Protein AF-0000000074615497 (afdb_homodimer)

Sequence (322 aa):
MSPNQIVNHISNEWLPKAITFSDADLPAFGPDHNLALYIDVECRRKSLLVTLIDNGSAVNVLPLNTAYLLGLKDDDFTPCNEGVRAFDGTRRNIKGTVSLRIKTGPIERKTEFQVIDVAPSYNMLLGRPWIHAVQAVTSTLHQKVRIPLNGETITIEATNFMSPNQIVNHISNEWLPKAITFSDADLPAFGPDHNLALYIDVECRRKSLLVTLIDNGSAVNVLPLNTAYLLGLKDDDFTPCNEGVRAFDGTRRNIKGTVSLRIKTGPIERKTEFQVIDVAPSYNMLLGRPWIHAVQAVTSTLHQKVRIPLNGETITIEATNF

InterPro domains:
  IPR021109 Aspartic peptidase domain superfamily [G3DSA:2.40.70.10] (28-157)
  IPR021109 Aspartic peptidase domain superfamily [SSF50630] (50-136)

Structure (mmCIF, N/CA/C/O backbone):
data_AF-0000000074615497-model_v1
#
loop_
_entity.id
_entity.type
_entity.pdbx_description
1 polymer 'Uncharacterized protein'
#
loop_
_atom_site.group_PDB
_atom_site.id
_atom_site.type_symbol
_atom_site.label_atom_id
_atom_site.label_alt_id
_atom_site.label_comp_id
_atom_site.label_asym_id
_atom_site.label_entity_id
_atom_site.label_seq_id
_atom_site.pdbx_PDB_ins_code
_atom_site.Cartn_x
_atom_site.Cartn_y
_atom_site.Cartn_z
_atom_site.occupancy
_atom_site.B_iso_or_equiv
_atom_site.auth_seq_id
_atom_site.auth_comp_id
_atom_site.auth_asym_id
_atom_site.auth_atom_id
_atom_site.pdbx_PDB_model_num
ATOM 1 N N . MET A 1 1 ? 63.594 -3.684 2.312 1 24.27 1 MET A N 1
ATOM 2 C CA . MET A 1 1 ? 62.406 -4.461 2.648 1 24.27 1 MET A CA 1
ATOM 3 C C . MET A 1 1 ? 61.125 -3.682 2.312 1 24.27 1 MET A C 1
ATOM 5 O O . MET A 1 1 ? 60.906 -2.584 2.83 1 24.27 1 MET A O 1
ATOM 9 N N . SER A 1 2 ? 60.5 -3.783 1.045 1 30.64 2 SER A N 1
ATOM 10 C CA . SER A 1 2 ? 59.531 -2.912 0.372 1 30.64 2 SER A CA 1
ATOM 11 C C . SER A 1 2 ? 58.156 -3 1.02 1 30.64 2 SER A C 1
ATOM 13 O O . SER A 1 2 ? 57.75 -4.074 1.447 1 30.64 2 SER A O 1
ATOM 15 N N . PRO A 1 3 ? 57.594 -1.857 1.605 1 33.91 3 PRO A N 1
ATOM 16 C CA . PRO A 1 3 ? 56.344 -1.866 2.369 1 33.91 3 PRO A CA 1
ATOM 17 C C . PRO A 1 3 ? 55.188 -2.518 1.607 1 33.91 3 PRO A C 1
ATOM 19 O O . PRO A 1 3 ? 54.969 -2.227 0.427 1 33.91 3 PRO A O 1
ATOM 22 N N . ASN A 1 4 ? 54.844 -3.828 1.722 1 31.95 4 ASN A N 1
ATOM 23 C CA . ASN A 1 4 ? 53.75 -4.66 1.189 1 31.95 4 ASN A CA 1
ATOM 24 C C . ASN A 1 4 ? 52.406 -4.004 1.379 1 31.95 4 ASN A C 1
ATOM 26 O O . ASN A 1 4 ? 51.969 -3.777 2.51 1 31.95 4 ASN A O 1
ATOM 30 N N . GLN A 1 5 ? 52 -3.057 0.507 1 29.95 5 GLN A N 1
ATOM 31 C CA . GLN A 1 5 ? 50.656 -2.459 0.464 1 29.95 5 GLN A CA 1
ATOM 32 C C . GLN A 1 5 ? 49.562 -3.529 0.467 1 29.95 5 GLN A C 1
ATOM 34 O O . GLN A 1 5 ? 49.469 -4.316 -0.477 1 29.95 5 GLN A O 1
ATOM 39 N N . ILE A 1 6 ? 49.156 -4.133 1.562 1 28.88 6 ILE A N 1
ATOM 40 C CA . ILE A 1 6 ? 47.938 -4.949 1.781 1 28.88 6 ILE A CA 1
ATOM 41 C C . ILE A 1 6 ? 46.719 -4.219 1.256 1 28.88 6 ILE A C 1
ATOM 43 O O . ILE A 1 6 ? 46.312 -3.201 1.82 1 28.88 6 ILE A O 1
ATOM 47 N N . VAL A 1 7 ? 46.625 -3.969 -0.02 1 30.61 7 VAL A N 1
ATOM 48 C CA . VAL A 1 7 ? 45.312 -3.584 -0.57 1 30.61 7 VAL A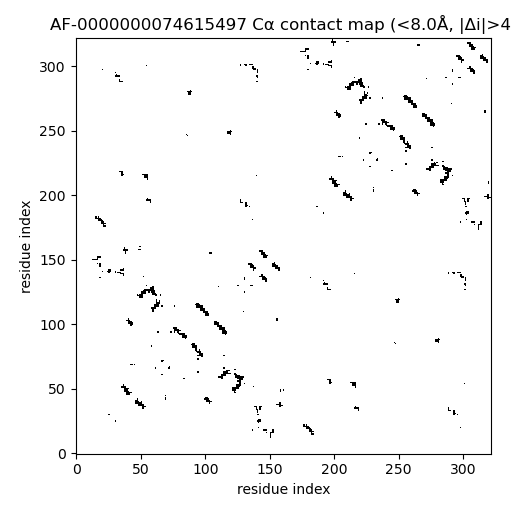 CA 1
ATOM 49 C C . VAL A 1 7 ? 44.25 -4.531 -0.059 1 30.61 7 VAL A C 1
ATOM 51 O O . VAL A 1 7 ? 44.219 -5.715 -0.406 1 30.61 7 VAL A O 1
ATOM 54 N N . ASN A 1 8 ? 43.844 -4.418 1.138 1 31.83 8 ASN A N 1
ATOM 55 C CA . ASN A 1 8 ? 42.656 -5.102 1.614 1 31.83 8 ASN A CA 1
ATOM 56 C C . ASN A 1 8 ? 41.531 -5.117 0.553 1 31.83 8 ASN A C 1
ATOM 58 O O . ASN A 1 8 ? 41.062 -4.062 0.151 1 31.83 8 ASN A O 1
ATOM 62 N N . HIS A 1 9 ? 41.625 -5.945 -0.431 1 33.28 9 HIS A N 1
ATOM 63 C CA . HIS A 1 9 ? 40.469 -6.293 -1.265 1 33.28 9 HIS A CA 1
ATOM 64 C C . HIS A 1 9 ? 39.188 -6.355 -0.44 1 33.28 9 HIS A C 1
ATOM 66 O O . HIS A 1 9 ? 38.969 -7.309 0.312 1 33.28 9 HIS A O 1
ATOM 72 N N . ILE A 1 10 ? 38.812 -5.34 0.183 1 35.41 10 ILE A N 1
ATOM 73 C CA . ILE A 1 10 ? 37.438 -5.367 0.634 1 35.41 10 ILE A CA 1
ATOM 74 C C . ILE A 1 10 ? 36.562 -6.082 -0.401 1 35.41 10 ILE A C 1
ATOM 76 O O . ILE A 1 10 ? 36.469 -5.645 -1.551 1 35.41 10 ILE A O 1
ATOM 80 N N . SER A 1 11 ? 36.594 -7.379 -0.418 1 35.94 11 SER A N 1
ATOM 81 C CA . SER A 1 11 ? 35.719 -8.195 -1.274 1 35.94 11 SER A CA 1
ATOM 82 C C . SER A 1 11 ? 34.344 -7.574 -1.438 1 35.94 11 SER A C 1
ATOM 84 O O . SER A 1 11 ? 33.656 -7.285 -0.45 1 35.94 11 SER A O 1
ATOM 86 N N . ASN A 1 12 ? 34.031 -6.703 -2.287 1 39.53 12 ASN A N 1
ATOM 87 C CA . ASN A 1 12 ? 32.812 -6.172 -2.828 1 39.53 12 ASN A CA 1
ATOM 88 C C . ASN A 1 12 ? 31.672 -7.207 -2.775 1 39.53 12 ASN A C 1
ATOM 90 O O . ASN A 1 12 ? 30.625 -7.012 -3.375 1 39.53 12 ASN A O 1
ATOM 94 N N . GLU A 1 13 ? 31.828 -8.484 -2.498 1 43.97 13 GLU A N 1
ATOM 95 C CA . GLU A 1 13 ? 30.953 -9.641 -2.613 1 43.97 13 GLU A CA 1
ATOM 96 C C . GLU A 1 13 ? 29.703 -9.469 -1.747 1 43.97 13 GLU A C 1
ATOM 98 O O . GLU A 1 13 ? 28.625 -9.922 -2.119 1 43.97 13 GLU A O 1
ATOM 103 N N . TRP A 1 14 ? 29.781 -9.031 -0.363 1 42.22 14 TRP A N 1
ATOM 104 C CA . TRP A 1 14 ? 28.703 -9.117 0.609 1 42.22 14 TRP A CA 1
ATOM 105 C C . TRP A 1 14 ? 27.969 -7.785 0.722 1 42.22 14 TRP A C 1
ATOM 107 O O . TRP A 1 14 ? 27.406 -7.469 1.773 1 42.22 14 TRP A O 1
ATOM 117 N N . LEU A 1 15 ? 28.281 -6.848 -0.018 1 47.09 15 LEU A N 1
ATOM 118 C CA . LEU A 1 15 ? 27.516 -5.656 0.345 1 47.09 15 LEU A CA 1
ATOM 119 C C . LEU A 1 15 ? 26.016 -5.945 0.316 1 47.09 15 LEU A C 1
ATOM 121 O O . LEU A 1 15 ? 25.5 -6.426 -0.691 1 47.09 15 LEU A O 1
ATOM 125 N N . PRO A 1 16 ? 25.531 -6.254 1.407 1 54.97 16 PRO A N 1
ATOM 126 C CA . PRO A 1 16 ? 24.078 -6.43 1.43 1 54.97 16 PRO A CA 1
ATOM 127 C C . PRO A 1 16 ? 23.344 -5.492 0.463 1 54.97 16 PRO A C 1
ATOM 129 O O . PRO A 1 16 ? 23.688 -4.309 0.369 1 54.97 16 PRO A O 1
ATOM 132 N N . LYS A 1 17 ? 22.984 -5.996 -0.745 1 69.56 17 LYS A N 1
ATOM 133 C CA . LYS A 1 17 ? 22.562 -5.172 -1.871 1 69.56 17 LYS A CA 1
ATOM 134 C C . LYS A 1 17 ? 21.406 -4.254 -1.471 1 69.56 17 LYS A C 1
ATOM 136 O O . LYS A 1 17 ? 20.422 -4.703 -0.862 1 69.56 17 LYS A O 1
ATOM 141 N N . ALA A 1 18 ? 21.656 -3.039 -1.366 1 89.31 18 ALA A N 1
ATOM 142 C CA . ALA A 1 18 ? 20.812 -1.871 -1.129 1 89.31 18 ALA A CA 1
ATOM 143 C C . ALA A 1 18 ? 19.875 -1.62 -2.309 1 89.31 18 ALA A C 1
ATOM 145 O O . ALA A 1 18 ? 20.281 -1.76 -3.467 1 89.31 18 ALA A O 1
ATOM 146 N N . ILE A 1 19 ? 18.656 -1.613 -2.043 1 95.88 19 ILE A N 1
ATOM 147 C CA . ILE A 1 19 ? 17.656 -1.219 -3.027 1 95.88 19 ILE A CA 1
ATOM 148 C C . ILE A 1 19 ? 17.547 0.304 -3.076 1 95.88 19 ILE A C 1
ATOM 150 O O . ILE A 1 19 ? 17.438 0.958 -2.037 1 95.88 19 ILE A O 1
ATOM 154 N N . THR A 1 20 ? 17.609 0.808 -4.285 1 96.06 20 THR A N 1
ATOM 155 C CA . THR A 1 20 ? 17.672 2.256 -4.441 1 96.06 20 THR A CA 1
ATOM 156 C C . THR A 1 20 ? 16.609 2.75 -5.414 1 96.06 20 THR A C 1
ATOM 158 O O . THR A 1 20 ? 16.328 2.102 -6.426 1 96.06 20 THR A O 1
ATOM 161 N N . PHE A 1 21 ? 16.016 3.928 -5.109 1 96.88 21 PHE A N 1
ATOM 162 C CA . PHE A 1 21 ? 15.164 4.691 -6.008 1 96.88 21 PHE A CA 1
ATOM 163 C C . PHE A 1 21 ? 15.656 6.125 -6.137 1 96.88 21 PHE A C 1
ATOM 165 O O . PHE A 1 21 ? 16.078 6.738 -5.152 1 96.88 21 PHE A O 1
ATOM 172 N N . SER A 1 22 ? 15.641 6.648 -7.273 1 94.56 22 SER A N 1
ATOM 173 C CA . SER A 1 22 ? 16.016 8.031 -7.543 1 94.56 22 SER A CA 1
ATOM 174 C C . SER A 1 22 ? 15.133 8.648 -8.625 1 94.56 22 SER A C 1
ATOM 176 O O . SER A 1 22 ? 14.258 7.98 -9.172 1 94.56 22 SER A O 1
ATOM 178 N N . ASP A 1 23 ? 15.398 9.906 -8.875 1 93.69 23 ASP A N 1
ATOM 179 C CA . ASP A 1 23 ? 14.625 10.594 -9.914 1 93.69 23 ASP A CA 1
ATOM 180 C C . ASP A 1 23 ? 14.805 9.906 -11.266 1 93.69 23 ASP A C 1
ATOM 182 O O . ASP A 1 23 ? 13.914 9.953 -12.117 1 93.69 23 ASP A O 1
ATOM 186 N N . ALA A 1 24 ? 15.945 9.273 -11.453 1 94.06 24 ALA A N 1
ATOM 187 C CA . ALA A 1 24 ? 16.203 8.562 -12.703 1 94.06 24 ALA A CA 1
ATOM 188 C C . ALA A 1 24 ? 15.227 7.406 -12.883 1 94.06 24 ALA A C 1
ATOM 190 O O . ALA A 1 24 ? 15.062 6.891 -13.992 1 94.06 24 ALA A O 1
ATOM 191 N N . ASP A 1 25 ? 14.555 7.031 -11.812 1 96.62 25 ASP A N 1
ATOM 192 C CA . ASP A 1 25 ? 13.648 5.887 -11.844 1 96.62 25 ASP A CA 1
ATOM 193 C C . ASP A 1 25 ? 12.219 6.332 -12.125 1 96.62 25 ASP A C 1
ATOM 195 O O . ASP A 1 25 ? 11.328 5.496 -12.32 1 96.62 25 ASP A O 1
ATOM 199 N N . LEU A 1 26 ? 11.992 7.586 -12.156 1 96.94 26 LEU A N 1
ATOM 200 C CA . LEU A 1 26 ? 10.641 8.078 -12.391 1 96.94 26 LEU A CA 1
ATOM 201 C C . LEU A 1 26 ? 10.148 7.684 -13.781 1 96.94 26 LEU A C 1
ATOM 203 O O . LEU A 1 26 ? 10.945 7.559 -14.711 1 96.94 26 LEU A O 1
ATOM 207 N N . PRO A 1 27 ? 8.844 7.477 -13.836 1 96.5 27 PRO A N 1
ATOM 208 C CA . PRO A 1 27 ? 8.32 7.27 -15.188 1 96.5 27 PRO A CA 1
ATOM 209 C C . PRO A 1 27 ? 8.523 8.484 -16.094 1 96.5 27 PRO A C 1
ATOM 211 O O . PRO A 1 27 ? 8.844 9.57 -15.609 1 96.5 27 PRO A O 1
ATOM 214 N N . ALA A 1 28 ? 8.32 8.266 -17.375 1 94.62 28 ALA A N 1
ATOM 215 C CA . ALA A 1 28 ? 8.531 9.32 -18.359 1 94.62 28 ALA A CA 1
ATOM 216 C C . ALA A 1 28 ? 7.625 10.516 -18.094 1 94.62 28 ALA A C 1
ATOM 218 O O . ALA A 1 28 ? 8.008 11.664 -18.344 1 94.62 28 ALA A O 1
ATOM 219 N N . PHE A 1 29 ? 6.445 10.234 -17.562 1 94.94 29 PHE A N 1
ATOM 220 C CA . PHE A 1 29 ? 5.465 11.297 -17.344 1 94.94 29 PHE A CA 1
ATOM 221 C C . PHE A 1 29 ? 5.711 12.008 -16.016 1 94.94 29 PHE A C 1
ATOM 223 O O . PHE A 1 29 ? 4.965 12.906 -15.648 1 94.94 29 PHE A O 1
ATOM 230 N N . GLY A 1 30 ? 6.75 11.617 -15.289 1 95 30 GLY A N 1
ATOM 231 C CA . GLY A 1 30 ? 7.156 12.328 -14.086 1 95 30 GLY A CA 1
ATOM 232 C C . GLY A 1 30 ? 6.422 11.875 -12.844 1 95 30 GLY A C 1
ATOM 233 O O . GLY A 1 30 ? 5.75 10.836 -12.852 1 95 30 GLY A O 1
ATOM 234 N N . PRO A 1 31 ? 6.613 12.625 -11.734 1 96.12 31 PRO A N 1
ATOM 235 C CA . PRO A 1 31 ? 6.105 12.195 -10.43 1 96.12 31 PRO A CA 1
ATOM 236 C C . PRO A 1 31 ? 4.645 12.578 -10.211 1 96.12 31 PRO A C 1
ATOM 238 O O . PRO A 1 31 ? 4.016 12.117 -9.25 1 96.12 31 PRO A O 1
ATOM 241 N N . ASP A 1 32 ? 4.078 13.414 -11.141 1 97.19 32 ASP A N 1
ATOM 242 C CA . ASP A 1 32 ? 2.74 13.945 -10.906 1 97.19 32 ASP A CA 1
ATOM 243 C C . ASP A 1 32 ? 1.672 12.992 -11.438 1 97.19 32 ASP A C 1
ATOM 245 O O . ASP A 1 32 ? 1.091 13.234 -12.5 1 97.19 32 ASP A O 1
ATOM 249 N N . HIS A 1 33 ? 1.416 11.938 -10.719 1 97.62 33 HIS A N 1
ATOM 250 C CA . HIS A 1 33 ? 0.39 10.953 -11.039 1 97.62 33 HIS A CA 1
ATOM 251 C C . HIS A 1 33 ? -0.139 10.273 -9.781 1 97.62 33 HIS A C 1
ATOM 253 O O . HIS A 1 33 ? 0.406 10.469 -8.688 1 97.62 33 HIS A O 1
ATOM 259 N N . ASN A 1 34 ? -1.206 9.57 -9.922 1 97.56 34 ASN A N 1
ATOM 260 C CA . ASN A 1 34 ? -1.814 8.812 -8.836 1 97.56 34 ASN A CA 1
ATOM 261 C C . ASN A 1 34 ? -2.035 7.352 -9.227 1 97.56 34 ASN A C 1
ATOM 263 O O . ASN A 1 34 ? -3.059 6.762 -8.883 1 97.56 34 ASN A O 1
ATOM 267 N N . LEU A 1 35 ? -1.086 6.797 -9.977 1 97.06 35 LEU A N 1
ATOM 268 C CA . LEU A 1 35 ? -1.224 5.441 -10.492 1 97.06 35 LEU A CA 1
ATOM 269 C C . LEU A 1 35 ? -0.93 4.41 -9.406 1 97.06 35 LEU A C 1
ATOM 271 O O . LEU A 1 35 ? 0.018 4.57 -8.633 1 97.06 35 LEU A O 1
ATOM 275 N N . ALA A 1 36 ? -1.822 3.418 -9.406 1 97.06 36 ALA A N 1
ATOM 276 C CA . ALA A 1 36 ? -1.498 2.236 -8.609 1 97.06 36 ALA A CA 1
ATOM 277 C C . ALA A 1 36 ? -0.356 1.445 -9.242 1 97.06 36 ALA A C 1
ATOM 279 O O . ALA A 1 36 ? 0.078 1.753 -10.352 1 97.06 36 ALA A O 1
ATOM 280 N N . LEU A 1 37 ? 0.154 0.556 -8.438 1 97.88 37 LEU A N 1
ATOM 281 C CA . LEU A 1 37 ? 1.244 -0.28 -8.93 1 97.88 37 LEU A CA 1
ATOM 282 C C . LEU A 1 37 ? 0.732 -1.658 -9.336 1 97.88 37 LEU A C 1
ATOM 284 O O . LEU A 1 37 ? 0.391 -2.475 -8.477 1 97.88 37 LEU A O 1
ATOM 288 N N . TYR A 1 38 ? 0.659 -1.852 -10.648 1 97.75 38 TYR A N 1
ATOM 289 C CA . TYR A 1 38 ? 0.27 -3.141 -11.211 1 97.75 38 TYR A CA 1
ATOM 290 C C . TYR A 1 38 ? 1.455 -3.822 -11.883 1 97.75 38 TYR A C 1
ATOM 292 O O . TYR A 1 38 ? 2.246 -3.172 -12.562 1 97.75 38 TYR A O 1
ATOM 300 N N . ILE A 1 39 ? 1.507 -5.094 -11.633 1 97.31 39 ILE A N 1
ATOM 301 C CA . ILE A 1 39 ? 2.531 -5.855 -12.344 1 97.31 39 ILE A CA 1
ATOM 302 C C . ILE A 1 39 ? 1.899 -7.074 -13.016 1 97.31 39 ILE A C 1
ATOM 304 O O . ILE A 1 39 ? 0.748 -7.414 -12.734 1 97.31 39 ILE A O 1
ATOM 308 N N . ASP A 1 40 ? 2.709 -7.664 -13.875 1 95.94 40 ASP A N 1
ATOM 309 C CA . ASP A 1 40 ? 2.297 -8.914 -14.5 1 95.94 40 ASP A CA 1
ATOM 310 C C . ASP A 1 40 ? 2.803 -10.117 -13.719 1 95.94 40 ASP A C 1
ATOM 312 O O . ASP A 1 40 ? 3.955 -10.141 -13.273 1 95.94 40 ASP A O 1
ATOM 316 N N . VAL A 1 41 ? 1.927 -11.039 -13.609 1 97.38 41 VAL A N 1
ATOM 317 C CA . VAL A 1 41 ? 2.258 -12.266 -12.898 1 97.38 41 VAL A CA 1
ATOM 318 C C . VAL A 1 41 ? 1.842 -13.477 -13.727 1 97.38 41 VAL A C 1
ATOM 320 O O . VAL A 1 41 ? 0.798 -13.461 -14.383 1 97.38 41 VAL A O 1
ATOM 323 N N . GLU A 1 42 ? 2.672 -14.422 -13.719 1 97.5 42 GLU A N 1
ATOM 324 C CA . GLU A 1 42 ? 2.314 -15.695 -14.336 1 97.5 42 GLU A CA 1
ATOM 325 C C . GLU A 1 42 ? 1.903 -16.719 -13.289 1 97.5 42 GLU A C 1
ATOM 327 O O . GLU A 1 42 ? 2.568 -16.859 -12.258 1 97.5 42 GLU A O 1
ATOM 332 N N . CYS A 1 43 ? 0.829 -17.375 -13.578 1 97.62 43 CYS A N 1
ATOM 333 C CA . CYS A 1 43 ? 0.296 -18.406 -12.695 1 97.62 43 CYS A CA 1
ATOM 334 C C . CYS A 1 43 ? -0.429 -19.484 -13.484 1 97.62 43 CYS A C 1
ATOM 336 O O . CYS A 1 43 ? -1.312 -19.188 -14.289 1 97.62 43 CYS A O 1
ATOM 338 N N . ARG A 1 44 ? -0.047 -20.75 -13.289 1 96.12 44 ARG A N 1
ATOM 339 C CA . ARG A 1 44 ? -0.677 -21.891 -13.953 1 96.12 44 ARG A CA 1
ATOM 340 C C . ARG A 1 44 ? -0.747 -21.672 -15.461 1 96.12 44 ARG A C 1
ATOM 342 O O . ARG A 1 44 ? -1.809 -21.828 -16.062 1 96.12 44 ARG A O 1
ATOM 349 N N . ARG A 1 45 ? 0.304 -21.172 -16.047 1 92.62 45 ARG A N 1
ATOM 350 C CA . ARG A 1 45 ? 0.523 -21 -17.469 1 92.62 45 ARG A CA 1
ATOM 351 C C . ARG A 1 45 ? -0.343 -19.875 -18.031 1 92.62 45 ARG A C 1
ATOM 353 O O . ARG A 1 45 ? -0.628 -19.859 -19.234 1 92.62 45 ARG A O 1
ATOM 360 N N . LYS A 1 46 ? -0.812 -19.062 -17.203 1 95.31 46 LYS A N 1
ATOM 361 C CA . LYS A 1 46 ? -1.561 -17.875 -17.625 1 95.31 46 LYS A CA 1
ATOM 362 C C . LYS A 1 46 ? -0.871 -16.609 -17.141 1 95.31 46 LYS A C 1
ATOM 364 O O . LYS A 1 46 ? -0.312 -16.562 -16.047 1 95.31 46 LYS A O 1
ATOM 369 N N . SER A 1 47 ? -0.981 -15.641 -18 1 92.69 47 SER A N 1
ATOM 370 C CA . SER A 1 47 ? -0.489 -14.312 -17.625 1 92.69 47 SER A CA 1
ATOM 371 C C . SER A 1 47 ? -1.599 -13.461 -17.016 1 92.69 47 SER A C 1
ATOM 373 O O . SER A 1 47 ? -2.58 -13.141 -17.688 1 92.69 47 SER A O 1
ATOM 375 N N . LEU A 1 48 ? -1.502 -13.297 -15.727 1 91.31 48 LEU A N 1
ATOM 376 C CA . LEU A 1 48 ? -2.449 -12.406 -15.07 1 91.31 48 LEU A CA 1
ATOM 377 C C . LEU A 1 48 ? -1.963 -10.961 -15.125 1 91.31 48 LEU A C 1
ATOM 379 O O . LEU A 1 48 ? -1.03 -10.586 -14.406 1 91.31 48 LEU A O 1
ATOM 383 N N . LEU A 1 49 ? -2.717 -10.32 -15.992 1 85.44 49 LEU A N 1
ATOM 384 C CA . LEU A 1 49 ? -2.451 -8.883 -16.062 1 85.44 49 LEU A CA 1
ATOM 385 C C . LEU A 1 49 ? -3.158 -8.148 -14.938 1 85.44 49 LEU A C 1
ATOM 387 O O . LEU A 1 49 ? -4.039 -8.703 -14.273 1 85.44 49 LEU A O 1
ATOM 391 N N . VAL A 1 50 ? -2.607 -7.125 -14.484 1 90.94 50 VAL A N 1
ATOM 392 C CA . VAL A 1 50 ? -3.25 -6.207 -13.547 1 90.94 50 VAL A CA 1
ATOM 393 C C . VAL A 1 50 ? -3.213 -6.793 -12.141 1 90.94 50 VAL A C 1
ATOM 395 O O . VAL A 1 50 ? -4.246 -6.891 -11.477 1 90.94 50 VAL A O 1
ATOM 398 N N . THR A 1 51 ? -2.148 -7.309 -11.75 1 97.31 51 THR A N 1
ATOM 399 C CA . THR A 1 51 ? -1.921 -7.676 -10.359 1 97.31 51 THR A CA 1
ATOM 400 C C . THR A 1 51 ? -1.552 -6.449 -9.531 1 97.31 51 THR A C 1
ATOM 402 O O . THR A 1 51 ? -0.536 -5.801 -9.789 1 97.31 51 THR A O 1
ATOM 405 N N . LEU A 1 52 ? -2.387 -6.215 -8.609 1 97.75 52 LEU A N 1
ATOM 406 C CA . LEU A 1 52 ? -2.199 -5.039 -7.766 1 97.75 52 LEU A CA 1
ATOM 407 C C . LEU A 1 52 ? -1.205 -5.328 -6.645 1 97.75 52 LEU A C 1
ATOM 409 O O . LEU A 1 52 ? -1.305 -6.355 -5.973 1 97.75 52 LEU A O 1
ATOM 413 N N . ILE A 1 53 ? -0.189 -4.453 -6.457 1 98.44 53 ILE A N 1
ATOM 414 C CA . ILE A 1 53 ? 0.7 -4.473 -5.301 1 98.44 53 ILE A CA 1
ATOM 415 C C . ILE A 1 53 ? 0.168 -3.525 -4.227 1 98.44 53 ILE A C 1
ATOM 417 O O . ILE A 1 53 ? -0.043 -2.338 -4.484 1 98.44 53 ILE A O 1
ATOM 421 N N . ASP A 1 54 ? -0.07 -4.059 -3.072 1 98.25 54 ASP A N 1
ATOM 422 C CA . ASP A 1 54 ? -0.702 -3.268 -2.02 1 98.25 54 ASP A CA 1
ATOM 423 C C . ASP A 1 54 ? -0.041 -3.525 -0.667 1 98.25 54 ASP A C 1
ATOM 425 O O . ASP A 1 54 ? -0.348 -4.516 0.001 1 98.25 54 ASP A O 1
ATOM 429 N N . ASN A 1 55 ? 0.813 -2.59 -0.229 1 97.94 55 ASN A N 1
ATOM 430 C CA . ASN A 1 55 ? 1.511 -2.781 1.037 1 97.94 55 ASN A CA 1
ATOM 431 C C . ASN A 1 55 ? 0.572 -2.605 2.227 1 97.94 55 ASN A C 1
ATOM 433 O O . ASN A 1 55 ? 0.925 -2.945 3.357 1 97.94 55 ASN A O 1
ATOM 437 N N . GLY A 1 56 ? -0.576 -2.104 2.014 1 97.38 56 GLY A N 1
ATOM 438 C CA . GLY A 1 56 ? -1.566 -1.973 3.07 1 97.38 56 GLY A CA 1
ATOM 439 C C . GLY A 1 56 ? -2.285 -3.271 3.379 1 97.38 56 GLY A C 1
ATOM 440 O O . GLY A 1 56 ? -2.938 -3.395 4.418 1 97.38 56 GLY A O 1
ATOM 441 N N . SER A 1 57 ? -2.176 -4.188 2.51 1 97.75 57 SER A N 1
ATOM 442 C CA . SER A 1 57 ? -2.93 -5.426 2.664 1 97.75 57 SER A CA 1
ATOM 443 C C . SER A 1 57 ? -2.143 -6.457 3.465 1 97.75 57 SER A C 1
ATOM 445 O O . SER A 1 57 ? -1 -6.773 3.127 1 97.75 57 SER A O 1
ATOM 447 N N . ALA A 1 58 ? -2.791 -7.004 4.453 1 97.44 58 ALA A N 1
ATOM 448 C CA . ALA A 1 58 ? -2.178 -8.016 5.312 1 97.44 58 ALA A CA 1
ATOM 449 C C . ALA A 1 58 ? -2.25 -9.398 4.672 1 97.44 58 ALA A C 1
ATOM 451 O O . ALA A 1 58 ? -1.705 -10.367 5.207 1 97.44 58 ALA A O 1
ATOM 452 N N . VAL A 1 59 ? -2.875 -9.477 3.514 1 97.75 59 VAL A N 1
ATOM 453 C CA . VAL A 1 59 ? -3.051 -10.766 2.852 1 97.75 59 VAL A CA 1
ATOM 454 C C . VAL A 1 59 ? -2.828 -10.609 1.349 1 97.75 59 VAL A C 1
ATOM 456 O O . VAL A 1 59 ? -2.844 -9.492 0.825 1 97.75 59 VAL A O 1
ATOM 459 N N . ASN A 1 60 ? -2.51 -11.703 0.692 1 98.38 60 ASN A N 1
ATOM 460 C CA . ASN A 1 60 ? -2.676 -11.805 -0.754 1 98.38 60 ASN A CA 1
ATOM 461 C C . ASN A 1 60 ? -4.102 -12.211 -1.129 1 98.38 60 ASN A C 1
ATOM 463 O O . ASN A 1 60 ? -4.668 -13.117 -0.53 1 98.38 60 ASN A O 1
ATOM 467 N N . VAL A 1 61 ? -4.676 -11.578 -2.127 1 98.19 61 VAL A N 1
ATOM 468 C CA . VAL A 1 61 ? -6.078 -11.828 -2.453 1 98.19 61 VAL A CA 1
ATOM 469 C C . VAL A 1 61 ? -6.188 -12.375 -3.873 1 98.19 61 VAL A C 1
ATOM 471 O O . VAL A 1 61 ? -5.523 -11.891 -4.789 1 98.19 61 VAL A O 1
ATOM 474 N N . LEU A 1 62 ? -6.953 -13.375 -3.99 1 98.25 62 LEU A N 1
ATOM 475 C CA . LEU A 1 62 ? -7.367 -13.914 -5.281 1 98.25 62 LEU A CA 1
ATOM 476 C C . LEU A 1 62 ? -8.883 -13.836 -5.441 1 98.25 62 LEU A C 1
ATOM 478 O O . LEU A 1 62 ? -9.617 -14.609 -4.812 1 98.25 62 LEU A O 1
ATOM 482 N N . PRO A 1 63 ? -9.375 -12.891 -6.266 1 98 63 PRO A N 1
ATOM 483 C CA . PRO A 1 63 ? -10.812 -12.883 -6.531 1 98 63 PRO A CA 1
ATOM 484 C C . PRO A 1 63 ? -11.32 -14.219 -7.055 1 98 63 PRO A C 1
ATOM 486 O O . PRO A 1 63 ? -10.648 -14.875 -7.859 1 98 63 PRO A O 1
ATOM 489 N N . LEU A 1 64 ? -12.453 -14.594 -6.621 1 98 64 LEU A N 1
ATOM 490 C CA . LEU A 1 64 ? -13.016 -15.906 -6.918 1 98 64 LEU A CA 1
ATOM 491 C C . LEU A 1 64 ? -13.094 -16.141 -8.422 1 98 64 LEU A C 1
ATOM 493 O O . LEU A 1 64 ? -12.742 -17.219 -8.914 1 98 64 LEU A O 1
ATOM 497 N N . ASN A 1 65 ? -13.555 -15.125 -9.133 1 97.62 65 ASN A N 1
ATOM 498 C CA . ASN A 1 65 ? -13.656 -15.266 -10.578 1 97.62 65 ASN A CA 1
ATOM 499 C C . ASN A 1 65 ? -12.297 -15.547 -11.211 1 97.62 65 ASN A C 1
ATOM 501 O O . ASN A 1 65 ? -12.195 -16.328 -12.156 1 97.62 65 ASN A O 1
ATOM 505 N N . THR A 1 66 ? -11.258 -14.93 -10.742 1 97.75 66 THR A N 1
ATOM 506 C CA . THR A 1 66 ? -9.914 -15.203 -11.227 1 97.75 66 THR A CA 1
ATOM 507 C C . THR A 1 66 ? -9.492 -16.625 -10.891 1 97.75 66 THR A C 1
ATOM 509 O O . THR A 1 66 ? -8.867 -17.312 -11.711 1 97.75 66 THR A O 1
ATOM 512 N N . ALA A 1 67 ? -9.812 -17.078 -9.711 1 98.19 67 ALA A N 1
ATOM 513 C CA . ALA A 1 67 ? -9.516 -18.453 -9.32 1 98.19 67 ALA A CA 1
ATOM 514 C C . ALA A 1 67 ? -10.117 -19.453 -10.32 1 98.19 67 ALA A C 1
ATOM 516 O O . ALA A 1 67 ? -9.438 -20.391 -10.75 1 98.19 67 ALA A O 1
ATOM 517 N N . TYR A 1 68 ? -11.328 -19.203 -10.641 1 98 68 TYR A N 1
ATOM 518 C CA . TYR A 1 68 ? -12 -20.094 -11.578 1 98 68 TYR A CA 1
ATOM 519 C C . TYR A 1 68 ? -11.352 -20 -12.961 1 98 68 TYR A C 1
ATOM 521 O O . TYR A 1 68 ? -11.211 -21.016 -13.648 1 98 68 TYR A O 1
ATOM 529 N N . LEU A 1 69 ? -11 -18.828 -13.344 1 96.75 69 LEU A N 1
ATOM 530 C CA . LEU A 1 69 ? -10.328 -18.641 -14.625 1 96.75 69 LEU A CA 1
ATOM 531 C C . LEU A 1 69 ? -9.008 -19.406 -14.664 1 96.75 69 LEU A C 1
ATOM 533 O O . LEU A 1 69 ? -8.586 -19.875 -15.727 1 96.75 69 LEU A O 1
ATOM 537 N N . LEU A 1 70 ? -8.383 -19.609 -13.516 1 97.5 70 LEU A N 1
ATOM 538 C CA . LEU A 1 70 ? -7.121 -20.312 -13.414 1 97.5 70 LEU A CA 1
ATOM 539 C C . LEU A 1 70 ? -7.348 -21.828 -13.375 1 97.5 70 LEU A C 1
ATOM 541 O O . LEU A 1 70 ? -6.395 -22.609 -13.312 1 97.5 70 LEU A O 1
ATOM 545 N N . GLY A 1 71 ? -8.617 -22.203 -13.312 1 97.62 71 GLY A N 1
ATOM 546 C CA . GLY A 1 71 ? -8.945 -23.609 -13.344 1 97.62 71 GLY A CA 1
ATOM 547 C C . GLY A 1 71 ? -9.164 -24.203 -11.961 1 97.62 71 GLY A C 1
ATOM 548 O O . GLY A 1 71 ? -9.219 -25.422 -11.812 1 97.62 71 GLY A O 1
ATOM 549 N N . LEU A 1 72 ? -9.234 -23.375 -11 1 98.12 72 LEU A N 1
ATOM 550 C CA . LEU A 1 72 ? -9.477 -23.875 -9.648 1 98.12 72 LEU A CA 1
ATOM 551 C C . LEU A 1 72 ? -10.961 -24.125 -9.414 1 98.12 72 LEU A C 1
ATOM 553 O O . LEU A 1 72 ? -11.812 -23.5 -10.07 1 98.12 72 LEU A O 1
ATOM 557 N N . LYS A 1 73 ? -11.242 -25.047 -8.477 1 98.12 73 LYS A N 1
ATOM 558 C CA . LYS A 1 73 ? -12.594 -25.359 -8.031 1 98.12 73 LYS A CA 1
ATOM 559 C C . LYS A 1 73 ? -12.727 -25.172 -6.52 1 98.12 73 LYS A C 1
ATOM 561 O O . LYS A 1 73 ? -11.727 -25.047 -5.816 1 98.12 73 LYS A O 1
ATOM 566 N N . ASP A 1 74 ? -13.922 -25.141 -6.066 1 96.88 74 ASP A N 1
ATOM 567 C CA . ASP A 1 74 ? -14.195 -24.922 -4.648 1 96.88 74 ASP A CA 1
ATOM 568 C C . ASP A 1 74 ? -13.43 -25.922 -3.781 1 96.88 74 ASP A C 1
ATOM 570 O O . ASP A 1 74 ? -12.961 -25.578 -2.697 1 96.88 74 ASP A O 1
ATOM 574 N N . ASP A 1 75 ? -13.281 -27.125 -4.273 1 97.31 75 ASP A N 1
ATOM 575 C CA . ASP A 1 75 ? -12.633 -28.188 -3.51 1 97.31 75 ASP A CA 1
ATOM 576 C C . ASP A 1 75 ? -11.133 -27.922 -3.369 1 97.31 75 ASP A C 1
ATOM 578 O O . ASP A 1 75 ? -10.461 -28.562 -2.557 1 97.31 75 ASP A O 1
ATOM 582 N N . ASP A 1 76 ? -10.672 -27.047 -4.172 1 97.75 76 ASP A N 1
ATOM 583 C CA . ASP A 1 76 ? -9.25 -26.703 -4.113 1 97.75 76 ASP A CA 1
ATOM 584 C C . ASP A 1 76 ? -8.969 -25.719 -2.982 1 97.75 76 ASP A C 1
ATOM 586 O O . ASP A 1 76 ? -7.809 -25.5 -2.621 1 97.75 76 ASP A O 1
ATOM 590 N N . PHE A 1 77 ? -9.992 -25.109 -2.398 1 97.94 77 PHE A N 1
ATOM 591 C CA . PHE A 1 77 ? -9.82 -24.109 -1.35 1 97.94 77 PHE A CA 1
ATOM 592 C C . PHE A 1 77 ? -9.828 -24.766 0.027 1 97.94 77 PHE A C 1
ATOM 594 O O . PHE A 1 77 ? -10.688 -25.609 0.318 1 97.94 77 PHE A O 1
ATOM 601 N N . THR A 1 78 ? -8.852 -24.453 0.798 1 97.5 78 THR A N 1
ATOM 602 C CA . THR A 1 78 ? -8.859 -24.844 2.201 1 97.5 78 THR A CA 1
ATOM 603 C C . THR A 1 78 ? -9.805 -23.953 3.008 1 97.5 78 THR A C 1
ATOM 605 O O . THR A 1 78 ? -9.648 -22.734 3.018 1 97.5 78 THR A O 1
ATOM 608 N N . PRO A 1 79 ? -10.727 -24.562 3.633 1 93.38 79 PRO A N 1
ATOM 609 C CA . PRO A 1 79 ? -11.648 -23.734 4.422 1 93.38 79 PRO A CA 1
ATOM 610 C C . PRO A 1 79 ? -10.93 -22.891 5.473 1 93.38 79 PRO A C 1
ATOM 612 O O . PRO A 1 79 ? -9.953 -23.344 6.07 1 93.38 79 PRO A O 1
ATOM 615 N N . CYS A 1 80 ? -11.406 -21.625 5.512 1 87.81 80 CYS A N 1
ATOM 616 C CA . CYS A 1 80 ? -10.867 -20.703 6.496 1 87.81 80 CYS A CA 1
ATOM 617 C C . CYS A 1 80 ? -11.977 -19.828 7.086 1 87.81 80 CYS A C 1
ATOM 619 O O . CYS A 1 80 ? -12.719 -19.172 6.352 1 87.81 80 CYS A O 1
ATOM 621 N N . ASN A 1 81 ? -12.086 -19.844 8.383 1 84.31 81 ASN A N 1
ATOM 622 C CA . ASN A 1 81 ? -13.156 -19.109 9.047 1 84.31 81 ASN A CA 1
ATOM 623 C C . ASN A 1 81 ? -12.75 -17.672 9.352 1 84.31 81 ASN A C 1
ATOM 625 O O . ASN A 1 81 ? -13.586 -16.859 9.734 1 84.31 81 ASN A O 1
ATOM 629 N N . GLU A 1 82 ? -11.492 -17.453 9.117 1 85.94 82 GLU A N 1
ATOM 630 C CA . GLU A 1 82 ? -11.031 -16.094 9.398 1 85.94 82 GLU A CA 1
ATOM 631 C C . GLU A 1 82 ? -11.32 -15.164 8.227 1 85.94 82 GLU A C 1
ATOM 633 O O . GLU A 1 82 ? -11.07 -15.523 7.07 1 85.94 82 GLU A O 1
ATOM 638 N N . GLY A 1 83 ? -11.961 -14.133 8.461 1 90 83 GLY A N 1
ATOM 639 C CA . GLY A 1 83 ? -12.203 -13.133 7.434 1 90 83 GLY A CA 1
ATOM 640 C C . GLY A 1 83 ? -11.055 -12.156 7.273 1 90 83 GLY A C 1
ATOM 641 O O . GLY A 1 83 ? -10.039 -12.266 7.953 1 90 83 GLY A O 1
ATOM 642 N N . VAL A 1 84 ? -11.211 -11.383 6.281 1 91.81 84 VAL A N 1
ATOM 643 C CA . VAL A 1 84 ? -10.273 -10.281 6.078 1 91.81 84 VAL A CA 1
ATOM 644 C C . VAL A 1 84 ? -10.938 -8.961 6.461 1 91.81 84 VAL A C 1
ATOM 646 O O . VAL A 1 84 ? -12.125 -8.766 6.219 1 91.81 84 VAL A O 1
ATOM 649 N N . ARG A 1 85 ? -10.148 -8.148 7.133 1 93.19 85 ARG A N 1
ATOM 650 C CA . ARG A 1 85 ? -10.648 -6.824 7.488 1 93.19 85 ARG A CA 1
ATOM 651 C C . ARG A 1 85 ? -10.258 -5.793 6.438 1 93.19 85 ARG A C 1
ATOM 653 O O . ARG A 1 85 ? -9.086 -5.703 6.051 1 93.19 85 ARG A O 1
ATOM 660 N N . ALA A 1 86 ? -11.273 -5.066 5.992 1 92.44 86 ALA A N 1
ATOM 661 C CA . ALA A 1 86 ? -11.023 -4.039 4.98 1 92.44 86 ALA A CA 1
ATOM 662 C C . ALA A 1 86 ? -10.625 -2.717 5.629 1 92.44 86 ALA A C 1
ATOM 664 O O . ALA A 1 86 ? -10.586 -2.609 6.859 1 92.44 86 ALA A O 1
ATOM 665 N N . PHE A 1 87 ? -10.281 -1.757 4.785 1 91.06 87 PHE A N 1
ATOM 666 C CA . PHE A 1 87 ? -9.812 -0.455 5.238 1 91.06 87 PHE A CA 1
ATOM 667 C C . PHE A 1 87 ? -10.867 0.238 6.09 1 91.06 87 PHE A C 1
ATOM 669 O O . PHE A 1 87 ? -10.539 1.091 6.922 1 91.06 87 PHE A O 1
ATOM 676 N N . ASP A 1 88 ? -12.086 -0.124 5.875 1 92 88 ASP A N 1
ATOM 677 C CA . ASP A 1 88 ? -13.18 0.545 6.57 1 92 88 ASP A CA 1
ATOM 678 C C . ASP A 1 88 ? -13.594 -0.234 7.816 1 92 88 ASP A C 1
ATOM 680 O O . ASP A 1 88 ? -14.594 0.095 8.461 1 92 88 ASP A O 1
ATOM 684 N N . GLY A 1 89 ? -12.891 -1.263 8.102 1 91.94 89 GLY A N 1
ATOM 685 C CA . GLY A 1 89 ? -13.125 -2.037 9.305 1 91.94 89 GLY A CA 1
ATOM 686 C C . GLY A 1 89 ? -14.109 -3.172 9.109 1 91.94 89 GLY A C 1
ATOM 687 O O . GLY A 1 89 ? -14.297 -4 10 1 91.94 89 GLY A O 1
ATOM 688 N N . THR A 1 90 ? -14.672 -3.195 7.965 1 90.44 90 THR A N 1
ATOM 689 C CA . THR A 1 90 ? -15.641 -4.254 7.703 1 90.44 90 THR A CA 1
ATOM 690 C C . THR A 1 90 ? -14.93 -5.59 7.484 1 90.44 90 THR A C 1
ATOM 692 O O . THR A 1 90 ? -13.836 -5.633 6.918 1 90.44 90 THR A O 1
ATOM 695 N N . ARG A 1 91 ? -15.594 -6.578 7.938 1 91.12 91 ARG A N 1
ATOM 696 C CA . ARG A 1 91 ? -15.07 -7.926 7.738 1 91.12 91 ARG A CA 1
ATOM 697 C C . ARG A 1 91 ? -15.664 -8.57 6.492 1 91.12 91 ARG A C 1
ATOM 699 O O . ARG A 1 91 ? -16.859 -8.438 6.23 1 91.12 91 ARG A O 1
ATOM 706 N N . ARG A 1 92 ? -14.836 -9.164 5.777 1 91.06 92 ARG A N 1
ATOM 707 C CA . ARG A 1 92 ? -15.266 -9.922 4.605 1 91.06 92 ARG A CA 1
ATOM 708 C C . ARG A 1 92 ? -14.938 -11.398 4.766 1 91.06 92 ARG A C 1
ATOM 710 O O . ARG A 1 92 ? -13.828 -11.758 5.164 1 91.06 92 ARG A O 1
ATOM 717 N N . ASN A 1 93 ? -15.953 -12.164 4.477 1 91.56 93 ASN A N 1
ATOM 718 C CA . ASN A 1 93 ? -15.727 -13.602 4.504 1 91.56 93 ASN A CA 1
ATOM 719 C C . ASN A 1 93 ? -14.906 -14.055 3.299 1 91.56 93 ASN A C 1
ATOM 721 O O . ASN A 1 93 ? -15.039 -13.508 2.205 1 91.56 93 ASN A O 1
ATOM 725 N N . ILE A 1 94 ? -14.148 -15.07 3.535 1 95.19 94 ILE A N 1
ATOM 726 C CA . ILE A 1 94 ? -13.375 -15.625 2.43 1 95.19 94 ILE A CA 1
ATOM 727 C C . ILE A 1 94 ? -13.914 -17 2.059 1 95.19 94 ILE A C 1
ATOM 729 O O . ILE A 1 94 ? -14.484 -17.703 2.902 1 95.19 94 ILE A O 1
ATOM 733 N N . LYS A 1 95 ? -13.836 -17.406 0.882 1 96.12 95 LYS A N 1
ATOM 734 C CA . LYS A 1 95 ? -14.219 -18.734 0.403 1 96.12 95 LYS A CA 1
ATOM 735 C C . LYS A 1 95 ? -13.258 -19.797 0.896 1 96.12 95 LYS A C 1
ATOM 737 O O . LYS A 1 95 ? -13.641 -20.953 1.084 1 96.12 95 LYS A O 1
ATOM 742 N N . GLY A 1 96 ? -12.07 -19.391 1.094 1 97.69 96 GLY A N 1
ATOM 743 C CA . GLY A 1 96 ? -10.984 -20.25 1.542 1 97.69 96 GLY A CA 1
ATOM 744 C C . GLY A 1 96 ? -9.609 -19.734 1.151 1 97.69 96 GLY A C 1
ATOM 745 O O . GLY A 1 96 ? -9.469 -18.578 0.753 1 97.69 96 GLY A O 1
ATOM 746 N N . THR A 1 97 ? -8.648 -20.547 1.459 1 98.25 97 THR A N 1
ATOM 747 C CA . THR A 1 97 ? -7.289 -20.188 1.069 1 98.25 97 THR A CA 1
ATOM 748 C C . THR A 1 97 ? -6.762 -21.172 0.023 1 98.25 97 THR A C 1
ATOM 750 O O . THR A 1 97 ? -7.254 -22.297 -0.092 1 98.25 97 THR A O 1
ATOM 753 N N . VAL A 1 98 ? -5.816 -20.734 -0.722 1 98.5 98 VAL A N 1
ATOM 754 C CA . VAL A 1 98 ? -5.152 -21.578 -1.704 1 98.5 98 VAL A CA 1
ATOM 755 C C . VAL A 1 98 ? -3.699 -21.141 -1.87 1 98.5 98 VAL A C 1
ATOM 757 O O . VAL A 1 98 ? -3.393 -19.953 -1.792 1 98.5 98 VAL A O 1
ATOM 760 N N . SER A 1 99 ? -2.85 -22.094 -2.023 1 98.44 99 SER A N 1
ATOM 761 C CA . SER A 1 99 ? -1.444 -21.828 -2.307 1 98.44 99 SER A CA 1
ATOM 762 C C . SER A 1 99 ? -1.129 -22.031 -3.785 1 98.44 99 SER A C 1
ATOM 764 O O . SER A 1 99 ? -1.419 -23.094 -4.348 1 98.44 99 SER A O 1
ATOM 766 N N . LEU A 1 100 ? -0.58 -21.047 -4.414 1 98.5 100 LEU A N 1
ATOM 767 C CA . LEU A 1 100 ? -0.244 -21.094 -5.832 1 98.5 100 LEU A CA 1
ATOM 768 C C . LEU A 1 100 ? 1.218 -20.719 -6.059 1 98.5 100 LEU A C 1
ATOM 770 O O . LEU A 1 100 ? 1.765 -19.875 -5.34 1 98.5 100 LEU A O 1
ATOM 774 N N . ARG A 1 101 ? 1.811 -21.359 -7 1 98.19 101 ARG A N 1
ATOM 775 C CA . ARG A 1 101 ? 3.107 -20.906 -7.484 1 98.19 101 ARG A CA 1
ATOM 776 C C . ARG A 1 101 ? 2.943 -19.766 -8.492 1 98.19 101 ARG A C 1
ATOM 778 O O . ARG A 1 101 ? 2.273 -19.938 -9.516 1 98.19 101 ARG A O 1
ATOM 785 N N . ILE A 1 102 ? 3.531 -18.641 -8.164 1 98.31 102 ILE A N 1
ATOM 786 C CA . ILE A 1 102 ? 3.443 -17.516 -9.094 1 98.31 102 ILE A CA 1
ATOM 787 C C . ILE A 1 102 ? 4.848 -17.078 -9.516 1 98.31 102 ILE A C 1
ATOM 789 O O . ILE A 1 102 ? 5.805 -17.25 -8.758 1 98.31 102 ILE A O 1
ATOM 793 N N . LYS A 1 103 ? 4.855 -16.562 -10.695 1 97.62 103 LYS A N 1
ATOM 794 C CA . LYS A 1 103 ? 6.113 -16.078 -11.258 1 97.62 103 LYS A CA 1
ATOM 795 C C . LYS A 1 103 ? 6.039 -14.594 -11.578 1 97.62 103 LYS A C 1
ATOM 797 O O . LYS A 1 103 ? 5.117 -14.148 -12.266 1 97.62 103 LYS A O 1
ATOM 802 N N . THR A 1 104 ? 6.902 -13.867 -11.016 1 95.31 104 THR A N 1
ATOM 803 C CA . THR A 1 104 ? 7.098 -12.445 -11.289 1 95.31 104 THR A CA 1
ATOM 804 C C . THR A 1 104 ? 8.516 -12.18 -11.781 1 95.31 104 THR A C 1
ATOM 806 O O . THR A 1 104 ? 9.461 -12.164 -10.992 1 95.31 104 THR A O 1
ATOM 809 N N . GLY A 1 105 ? 8.625 -11.859 -13.047 1 90.12 105 GLY A N 1
ATOM 810 C CA . GLY A 1 105 ? 9.977 -11.852 -13.594 1 90.12 105 GLY A CA 1
ATOM 811 C C . GLY A 1 105 ? 10.711 -13.156 -13.375 1 90.12 105 GLY A C 1
ATOM 812 O O . GLY A 1 105 ? 10.203 -14.227 -13.703 1 90.12 105 GLY A O 1
ATOM 813 N N . PRO A 1 106 ? 11.938 -13.023 -12.727 1 91.94 106 PRO A N 1
ATOM 814 C CA . PRO A 1 106 ? 12.727 -14.242 -12.531 1 91.94 106 PRO A CA 1
ATOM 815 C C . PRO A 1 106 ? 12.359 -14.984 -11.25 1 91.94 106 PRO A C 1
ATOM 817 O O . PRO A 1 106 ? 12.891 -16.078 -10.992 1 91.94 106 PRO A O 1
ATOM 820 N N . ILE A 1 107 ? 11.453 -14.477 -10.523 1 94.38 107 ILE A N 1
ATOM 821 C CA . ILE A 1 107 ? 11.156 -15.039 -9.211 1 94.38 107 ILE A CA 1
ATOM 822 C C . ILE A 1 107 ? 9.914 -15.914 -9.289 1 94.38 107 ILE A C 1
ATOM 824 O O . ILE A 1 107 ? 8.875 -15.492 -9.805 1 94.38 107 ILE A O 1
ATOM 828 N N . GLU A 1 108 ? 10.109 -17.078 -8.859 1 96.25 108 GLU A N 1
ATOM 829 C CA . GLU A 1 108 ? 8.977 -17.969 -8.664 1 96.25 108 GLU A CA 1
ATOM 830 C C . GLU A 1 108 ? 8.812 -18.328 -7.188 1 96.25 108 GLU A C 1
ATOM 832 O O . GLU A 1 108 ? 9.766 -18.734 -6.531 1 96.25 108 GLU A O 1
ATOM 837 N N . ARG A 1 109 ? 7.566 -18.172 -6.711 1 97 109 ARG A N 1
ATOM 838 C CA . ARG A 1 109 ? 7.344 -18.391 -5.285 1 97 109 ARG A CA 1
ATOM 839 C C . ARG A 1 109 ? 5.961 -18.984 -5.035 1 97 109 ARG A C 1
ATOM 841 O O . ARG A 1 109 ? 4.988 -18.609 -5.684 1 97 109 ARG A O 1
ATOM 848 N N . LYS A 1 110 ? 6 -19.969 -4.137 1 98.56 110 LYS A N 1
ATOM 849 C CA . LYS A 1 110 ? 4.711 -20.391 -3.604 1 98.56 110 LYS A CA 1
ATOM 850 C C . LYS A 1 110 ? 4.102 -19.328 -2.713 1 98.56 110 LYS A C 1
ATOM 852 O O . LYS A 1 110 ? 4.762 -18.812 -1.804 1 98.56 110 LYS A O 1
ATOM 857 N N . THR A 1 111 ? 2.861 -18.984 -3.035 1 98.62 111 THR A N 1
ATOM 858 C CA . THR A 1 111 ? 2.199 -17.875 -2.346 1 98.62 111 THR A CA 1
ATOM 859 C C . THR A 1 111 ? 0.79 -18.281 -1.917 1 98.62 111 THR A C 1
ATOM 861 O O . THR A 1 111 ? 0.04 -18.859 -2.701 1 98.62 111 THR A O 1
ATOM 864 N N . GLU A 1 112 ? 0.504 -17.984 -0.667 1 98.44 112 GLU A N 1
ATOM 865 C CA . GLU A 1 112 ? -0.845 -18.234 -0.173 1 98.44 112 GLU A CA 1
ATOM 866 C C . GLU A 1 112 ? -1.771 -17.062 -0.463 1 98.44 112 GLU A C 1
ATOM 868 O O . GLU A 1 112 ? -1.401 -15.906 -0.249 1 98.44 112 GLU A O 1
ATOM 873 N N . PHE A 1 113 ? -2.996 -17.422 -0.918 1 98.44 113 PHE A N 1
ATOM 874 C CA . PHE A 1 113 ? -4.004 -16.422 -1.237 1 98.44 113 PHE A CA 1
ATOM 875 C C . PHE A 1 113 ? -5.281 -16.672 -0.448 1 98.44 113 PHE A C 1
ATOM 877 O O . PHE A 1 113 ? -5.68 -17.812 -0.239 1 98.44 113 PHE A O 1
ATOM 884 N N . GLN A 1 114 ? -5.852 -15.594 0.028 1 98.12 114 GLN A N 1
ATOM 885 C CA . GLN A 1 114 ? -7.254 -15.625 0.431 1 98.12 114 GLN A CA 1
ATOM 886 C C . GLN A 1 114 ? -8.18 -15.484 -0.775 1 98.12 114 GLN A C 1
ATOM 888 O O . GLN A 1 114 ? -8.102 -14.484 -1.502 1 98.12 114 GLN A O 1
ATOM 893 N N . VAL A 1 115 ? -9.039 -16.422 -0.983 1 98.12 115 VAL A N 1
ATOM 894 C CA . VAL A 1 115 ? -9.992 -16.391 -2.088 1 98.12 115 VAL A CA 1
ATOM 895 C C . VAL A 1 115 ? -11.273 -15.688 -1.642 1 98.12 115 VAL A C 1
ATOM 897 O O . VAL A 1 115 ? -11.945 -16.141 -0.716 1 98.12 115 VAL A O 1
ATOM 900 N N . ILE A 1 116 ? -11.57 -14.617 -2.336 1 97.12 116 ILE A N 1
ATOM 901 C CA . ILE A 1 116 ? -12.703 -13.797 -1.915 1 97.12 116 ILE A CA 1
ATOM 902 C C . ILE A 1 116 ? -13.664 -13.602 -3.086 1 97.12 116 ILE A C 1
ATOM 904 O O . ILE A 1 116 ? -13.227 -13.359 -4.219 1 97.12 116 ILE A O 1
ATOM 908 N N . ASP A 1 117 ? -14.969 -13.688 -2.736 1 95.88 117 ASP A N 1
ATOM 909 C CA . ASP A 1 117 ? -16 -13.508 -3.756 1 95.88 117 ASP A CA 1
ATOM 910 C C . ASP A 1 117 ? -16.359 -12.031 -3.928 1 95.88 117 ASP A C 1
ATOM 912 O O . ASP A 1 117 ? -17.391 -11.57 -3.428 1 95.88 117 ASP A O 1
ATOM 916 N N . VAL A 1 118 ? -15.461 -11.344 -4.641 1 95.12 118 VAL A N 1
ATOM 917 C CA . VAL A 1 118 ? -15.625 -9.93 -4.953 1 95.12 118 VAL A CA 1
ATOM 918 C C . VAL A 1 118 ? -15.305 -9.688 -6.426 1 95.12 118 VAL A C 1
ATOM 920 O O . VAL A 1 118 ? -14.773 -10.562 -7.105 1 95.12 118 VAL A O 1
ATOM 923 N N . ALA A 1 119 ? -15.695 -8.5 -6.93 1 93.81 119 ALA A N 1
ATOM 924 C CA . ALA A 1 119 ? -15.438 -8.125 -8.32 1 93.81 119 ALA A CA 1
ATOM 925 C C . ALA A 1 119 ? -14.625 -6.84 -8.398 1 93.81 119 ALA A C 1
ATOM 927 O O . ALA A 1 119 ? -15.133 -5.801 -8.828 1 93.81 119 ALA A O 1
ATOM 928 N N . PRO A 1 120 ? -13.367 -6.988 -8.008 1 94.88 120 PRO A N 1
ATOM 929 C CA . PRO A 1 120 ? -12.523 -5.793 -8.086 1 94.88 120 PRO A CA 1
ATOM 930 C C . PRO A 1 120 ? -12.016 -5.52 -9.492 1 94.88 120 PRO A C 1
ATOM 932 O O . PRO A 1 120 ? -12.352 -6.25 -10.43 1 94.88 120 PRO A O 1
ATOM 935 N N . SER A 1 121 ? -11.258 -4.43 -9.617 1 92.69 121 SER A N 1
ATOM 936 C CA . SER A 1 121 ? -10.688 -4.066 -10.914 1 92.69 121 SER A CA 1
ATOM 937 C C . SER A 1 121 ? -9.352 -4.77 -11.141 1 92.69 121 SER A C 1
ATOM 939 O O . SER A 1 121 ? -8.734 -4.609 -12.195 1 92.69 121 SER A O 1
ATOM 941 N N . TYR A 1 122 ? -8.867 -5.539 -10.25 1 95.88 122 TYR A N 1
ATOM 942 C CA . TYR A 1 122 ? -7.617 -6.281 -10.383 1 95.88 122 TYR A CA 1
ATOM 943 C C . TYR A 1 122 ? -7.875 -7.781 -10.445 1 95.88 122 TYR A C 1
ATOM 945 O O . TYR A 1 122 ? -8.922 -8.258 -9.992 1 95.88 122 TYR A O 1
ATOM 953 N N . ASN A 1 123 ? -6.879 -8.492 -10.953 1 96.69 123 ASN A N 1
ATOM 954 C CA . ASN A 1 123 ? -7.008 -9.938 -11.062 1 96.69 123 ASN A CA 1
ATOM 955 C C . ASN A 1 123 ? -6.383 -10.648 -9.867 1 96.69 123 ASN A C 1
ATOM 957 O O . ASN A 1 123 ? -6.773 -11.766 -9.531 1 96.69 123 ASN A O 1
ATOM 961 N N . MET A 1 124 ? -5.469 -10.023 -9.297 1 97.75 124 MET A N 1
ATOM 962 C CA . MET A 1 124 ? -4.758 -10.547 -8.133 1 97.75 124 MET A CA 1
ATOM 963 C C . MET A 1 124 ? -4.195 -9.406 -7.281 1 97.75 124 MET A C 1
ATOM 965 O O . MET A 1 124 ? -3.834 -8.352 -7.809 1 97.75 124 MET A O 1
ATOM 969 N N . LEU A 1 125 ? -4.211 -9.602 -6.031 1 98.06 125 LEU A N 1
ATOM 970 C CA . LEU A 1 125 ? -3.607 -8.625 -5.129 1 98.06 125 LEU A CA 1
ATOM 971 C C . LEU A 1 125 ? -2.48 -9.258 -4.32 1 98.06 125 LEU A C 1
ATOM 973 O O . LEU A 1 125 ? -2.684 -10.273 -3.656 1 98.06 125 LEU A O 1
ATOM 977 N N . LEU A 1 126 ? -1.317 -8.727 -4.465 1 98.56 126 LEU A N 1
ATOM 978 C CA . LEU A 1 126 ? -0.176 -9.117 -3.646 1 98.56 126 LEU A CA 1
ATOM 979 C C . LEU A 1 126 ? 0.062 -8.117 -2.521 1 98.56 126 LEU A C 1
ATOM 981 O O . LEU A 1 126 ? 0.428 -6.965 -2.777 1 98.56 126 LEU A O 1
ATOM 985 N N . GLY A 1 127 ? -0.177 -8.586 -1.311 1 98.62 127 GLY A N 1
ATOM 986 C CA . GLY A 1 127 ? 0.021 -7.766 -0.125 1 98.62 127 GLY A CA 1
ATOM 987 C C . GLY A 1 127 ? 1.358 -8.008 0.549 1 98.62 127 GLY A C 1
ATOM 988 O O . GLY A 1 127 ? 2.309 -8.461 -0.089 1 98.62 127 GLY A O 1
ATOM 989 N N . ARG A 1 128 ? 1.377 -7.699 1.839 1 98.75 128 ARG A N 1
ATOM 990 C CA . ARG A 1 128 ? 2.607 -7.715 2.623 1 98.75 128 ARG A CA 1
ATOM 991 C C . ARG A 1 128 ? 3.199 -9.117 2.686 1 98.75 128 ARG A C 1
ATOM 993 O O . ARG A 1 128 ? 4.422 -9.289 2.66 1 98.75 128 ARG A O 1
ATOM 1000 N N . PRO A 1 129 ? 2.455 -10.164 2.742 1 98.62 129 PRO A N 1
ATOM 1001 C CA . PRO A 1 129 ? 3.084 -11.484 2.814 1 98.62 129 PRO A CA 1
ATOM 1002 C C . PRO A 1 129 ? 3.99 -11.773 1.619 1 98.62 129 PRO A C 1
ATOM 1004 O O . PRO A 1 129 ? 5.09 -12.312 1.787 1 98.62 129 PRO A O 1
ATOM 1007 N N . TRP A 1 130 ? 3.523 -11.398 0.483 1 98.62 130 TRP A N 1
ATOM 1008 C CA . TRP A 1 130 ? 4.379 -11.602 -0.682 1 98.62 130 TRP A CA 1
ATOM 1009 C C . TRP A 1 130 ? 5.52 -10.594 -0.702 1 98.62 130 TRP A C 1
ATOM 1011 O O . TRP A 1 130 ? 6.672 -10.953 -0.941 1 98.62 130 TRP A O 1
ATOM 1021 N N . ILE A 1 131 ? 5.195 -9.375 -0.469 1 98.62 131 ILE A N 1
ATOM 1022 C CA . ILE A 1 131 ? 6.172 -8.289 -0.498 1 98.62 131 ILE A CA 1
ATOM 1023 C C . ILE A 1 131 ? 7.332 -8.617 0.437 1 98.62 131 ILE A C 1
ATOM 1025 O O . ILE A 1 131 ? 8.5 -8.469 0.063 1 98.62 131 ILE A O 1
ATOM 1029 N N . HIS A 1 132 ? 7.027 -9.102 1.602 1 98.5 132 HIS A N 1
ATOM 1030 C CA . HIS A 1 132 ? 8.07 -9.406 2.578 1 98.5 132 HIS A CA 1
ATOM 1031 C C . HIS A 1 132 ? 8.789 -10.703 2.223 1 98.5 132 HIS A C 1
ATOM 1033 O O . HIS A 1 132 ? 10.008 -10.805 2.406 1 98.5 132 HIS A O 1
ATOM 1039 N N . ALA A 1 133 ? 8.07 -11.609 1.699 1 97.69 133 ALA A N 1
ATOM 1040 C CA . ALA A 1 133 ? 8.664 -12.906 1.366 1 97.69 133 ALA A CA 1
ATOM 1041 C C . ALA A 1 133 ? 9.766 -12.742 0.321 1 97.69 133 ALA A C 1
ATOM 1043 O O . ALA A 1 133 ? 10.773 -13.453 0.365 1 97.69 133 ALA A O 1
ATOM 1044 N N . VAL A 1 134 ? 9.547 -11.844 -0.601 1 96.94 134 VAL A N 1
ATOM 1045 C CA . VAL A 1 134 ? 10.555 -11.664 -1.646 1 96.94 134 VAL A CA 1
ATOM 1046 C C . VAL A 1 134 ? 11.453 -10.484 -1.307 1 96.94 134 VAL A C 1
ATOM 1048 O O . VAL A 1 134 ? 12.281 -10.07 -2.123 1 96.94 134 VAL A O 1
ATOM 1051 N N . GLN A 1 135 ? 11.156 -9.891 -0.148 1 97 135 GLN A N 1
ATOM 1052 C CA . GLN A 1 135 ? 11.914 -8.773 0.389 1 97 135 GLN A CA 1
ATOM 1053 C C . GLN A 1 135 ? 11.891 -7.582 -0.566 1 97 135 GLN A C 1
ATOM 1055 O O . GLN A 1 135 ? 12.914 -6.93 -0.779 1 97 135 GLN A O 1
ATOM 1060 N N . ALA A 1 136 ? 10.797 -7.305 -1.102 1 98 136 ALA A N 1
ATOM 1061 C CA . ALA A 1 136 ? 10.625 -6.246 -2.096 1 98 136 ALA A CA 1
ATOM 1062 C C . ALA A 1 136 ? 10.516 -4.879 -1.431 1 98 136 ALA A C 1
ATOM 1064 O O . ALA A 1 136 ? 10.008 -4.762 -0.312 1 98 136 ALA A O 1
ATOM 1065 N N . VAL A 1 137 ? 11.016 -3.893 -2.096 1 98.5 137 VAL A N 1
ATOM 1066 C CA . VAL A 1 137 ? 10.641 -2.498 -1.89 1 98.5 137 VAL A CA 1
ATOM 1067 C C . VAL A 1 137 ? 9.875 -1.983 -3.105 1 98.5 137 VAL A C 1
ATOM 1069 O O . VAL A 1 137 ? 10.344 -2.109 -4.242 1 98.5 137 VAL A O 1
ATOM 1072 N N . THR A 1 138 ? 8.672 -1.498 -2.82 1 98.69 138 THR A N 1
ATOM 1073 C CA . THR A 1 138 ? 7.785 -1.061 -3.896 1 98.69 138 THR A CA 1
ATOM 1074 C C . THR A 1 138 ? 7.66 0.46 -3.906 1 98.69 138 THR A C 1
ATOM 1076 O O . THR A 1 138 ? 7.727 1.102 -2.855 1 98.69 138 THR A O 1
ATOM 1079 N N . SER A 1 139 ? 7.535 1.021 -5.086 1 98.75 139 SER A N 1
ATOM 1080 C CA . SER A 1 139 ? 7.297 2.457 -5.195 1 98.75 139 SER A CA 1
ATOM 1081 C C . SER A 1 139 ? 6.242 2.762 -6.254 1 98.75 139 SER A C 1
ATOM 1083 O O . SER A 1 139 ? 6.512 2.66 -7.453 1 98.7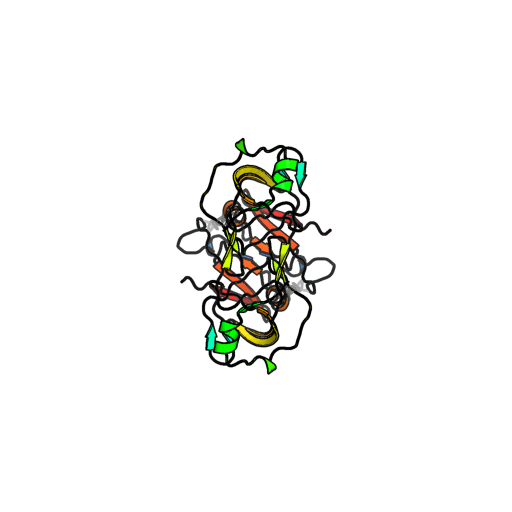5 139 SER A O 1
ATOM 1085 N N . THR A 1 140 ? 5.105 3.193 -5.754 1 98.5 140 THR A N 1
ATOM 1086 C CA . THR A 1 140 ? 4.074 3.633 -6.688 1 98.5 140 THR A CA 1
ATOM 1087 C C . THR A 1 140 ? 4.516 4.895 -7.43 1 98.5 140 THR A C 1
ATOM 1089 O O . THR A 1 140 ? 4.203 5.066 -8.609 1 98.5 140 THR A O 1
ATOM 1092 N N . LEU A 1 141 ? 5.266 5.691 -6.785 1 98.38 141 LEU A N 1
ATOM 1093 C CA . LEU A 1 141 ? 5.801 6.898 -7.402 1 98.38 141 LEU A CA 1
ATOM 1094 C C . LEU A 1 141 ? 6.645 6.559 -8.625 1 98.38 141 LEU A C 1
ATOM 1096 O O . LEU A 1 141 ? 6.469 7.152 -9.695 1 98.38 141 LEU A O 1
ATOM 1100 N N . HIS A 1 142 ? 7.445 5.586 -8.492 1 98.38 142 HIS A N 1
ATOM 1101 C CA . HIS A 1 142 ? 8.398 5.223 -9.531 1 98.38 142 HIS A CA 1
ATOM 1102 C C . HIS A 1 142 ? 7.832 4.145 -10.445 1 98.38 142 HIS A C 1
ATOM 1104 O O . HIS A 1 142 ? 8.438 3.812 -11.469 1 98.38 142 HIS A O 1
ATOM 1110 N N . GLN A 1 143 ? 6.723 3.557 -10.023 1 98.25 143 GLN A N 1
ATOM 1111 C CA .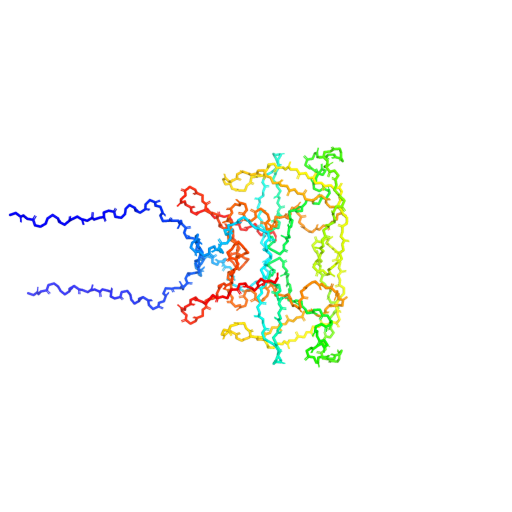 GLN A 1 143 ? 6.074 2.5 -10.789 1 98.25 143 GLN A CA 1
ATOM 1112 C C . GLN A 1 143 ? 7.012 1.309 -10.984 1 98.25 143 GLN A C 1
ATOM 1114 O O . GLN A 1 143 ? 7.168 0.814 -12.102 1 98.25 143 GLN A O 1
ATOM 1119 N N . LYS A 1 144 ? 7.57 0.841 -9.828 1 98.12 144 LYS A N 1
ATOM 1120 C CA . LYS A 1 144 ? 8.547 -0.247 -9.859 1 98.12 144 LYS A CA 1
ATOM 1121 C C . LYS A 1 144 ? 8.484 -1.072 -8.578 1 98.12 144 LYS A C 1
ATOM 1123 O O . LYS A 1 144 ? 8.195 -0.54 -7.5 1 98.12 144 LYS A O 1
ATOM 1128 N N . VAL A 1 145 ? 8.734 -2.338 -8.711 1 98.12 145 VAL A N 1
ATOM 1129 C CA . VAL A 1 145 ? 9.055 -3.244 -7.613 1 98.12 145 VAL A CA 1
ATOM 1130 C C . VAL A 1 145 ? 10.516 -3.688 -7.715 1 98.12 145 VAL A C 1
ATOM 1132 O O . VAL A 1 145 ? 10.961 -4.137 -8.773 1 98.12 145 VAL A O 1
ATOM 1135 N N . ARG A 1 146 ? 11.242 -3.533 -6.648 1 97.81 146 ARG A N 1
ATOM 1136 C CA . ARG A 1 146 ? 12.625 -4.008 -6.645 1 97.81 146 ARG A CA 1
ATOM 1137 C C . ARG A 1 146 ? 12.828 -5.094 -5.594 1 97.81 146 ARG A C 1
ATOM 1139 O O . ARG A 1 146 ? 12.336 -4.977 -4.469 1 97.81 146 ARG A O 1
ATOM 1146 N N . ILE A 1 147 ? 13.539 -6.105 -6 1 96.81 147 ILE A N 1
ATOM 1147 C CA . ILE A 1 147 ? 13.742 -7.297 -5.184 1 96.81 147 ILE A CA 1
ATOM 1148 C C . ILE A 1 147 ? 15.219 -7.676 -5.176 1 96.81 147 ILE A C 1
ATOM 1150 O O . ILE A 1 147 ? 15.867 -7.699 -6.227 1 96.81 147 ILE A O 1
ATOM 1154 N N . PRO A 1 148 ? 15.758 -7.906 -3.963 1 94.75 148 PRO A N 1
ATOM 1155 C CA . PRO A 1 148 ? 17.109 -8.469 -3.939 1 94.75 148 PRO A CA 1
ATOM 1156 C C . PRO A 1 148 ? 17.156 -9.938 -4.367 1 94.75 148 PRO A C 1
ATOM 1158 O O . PRO A 1 148 ? 16.328 -10.734 -3.906 1 94.75 148 PRO A O 1
ATOM 1161 N N . LEU A 1 149 ? 17.953 -10.219 -5.273 1 91.06 149 LEU A N 1
ATOM 1162 C CA . LEU A 1 149 ? 18.109 -11.586 -5.75 1 91.06 149 LEU A CA 1
ATOM 1163 C C . LEU A 1 149 ? 19.562 -11.891 -6.066 1 91.06 149 LEU A C 1
ATOM 1165 O O . LEU A 1 149 ? 20.156 -11.258 -6.941 1 91.06 149 LEU A O 1
ATOM 1169 N N . ASN A 1 150 ? 20.172 -12.891 -5.398 1 87.25 150 ASN A N 1
ATOM 1170 C CA . ASN A 1 150 ? 21.531 -13.367 -5.645 1 87.25 150 ASN A CA 1
ATOM 1171 C C . ASN A 1 150 ? 22.531 -12.219 -5.664 1 87.25 150 ASN A C 1
ATOM 1173 O O . ASN A 1 150 ? 23.359 -12.117 -6.578 1 87.25 150 ASN A O 1
ATOM 1177 N N . GLY A 1 151 ? 22.359 -11.383 -4.715 1 84.19 151 GLY A N 1
ATOM 1178 C CA . GLY A 1 151 ? 23.312 -10.297 -4.566 1 84.19 151 GLY A CA 1
ATOM 1179 C C . GLY A 1 151 ? 23.047 -9.141 -5.52 1 84.19 151 GLY A C 1
ATOM 1180 O O . GLY A 1 151 ? 23.797 -8.156 -5.527 1 84.19 151 GLY A O 1
ATOM 1181 N N . GLU A 1 152 ? 22.062 -9.312 -6.348 1 89.88 152 GLU A N 1
ATOM 1182 C CA . GLU A 1 152 ? 21.672 -8.25 -7.266 1 89.88 152 GLU A CA 1
ATOM 1183 C C . GLU A 1 152 ? 20.25 -7.766 -6.973 1 89.88 152 GLU A C 1
ATOM 1185 O O . GLU A 1 152 ? 19.562 -8.344 -6.141 1 89.88 152 GLU A O 1
ATOM 1190 N N . THR A 1 153 ? 19.969 -6.535 -7.484 1 93.94 153 THR A N 1
ATOM 1191 C CA . THR A 1 153 ? 18.594 -6.035 -7.414 1 93.94 153 THR A CA 1
ATOM 1192 C C . THR A 1 153 ? 17.875 -6.246 -8.742 1 93.94 153 THR A C 1
ATOM 1194 O O . THR A 1 153 ? 18.375 -5.848 -9.797 1 93.94 153 THR A O 1
ATOM 1197 N N . ILE A 1 154 ? 16.766 -6.922 -8.664 1 95.31 154 ILE A N 1
ATOM 1198 C CA . ILE A 1 154 ? 15.898 -7.055 -9.828 1 95.31 154 ILE A CA 1
ATOM 1199 C C . ILE A 1 154 ? 14.797 -5.996 -9.773 1 95.31 154 ILE A C 1
ATOM 1201 O O . ILE A 1 154 ? 14.273 -5.691 -8.695 1 95.31 154 ILE A O 1
ATOM 1205 N N . THR A 1 155 ? 14.516 -5.5 -11.008 1 97.12 155 THR A N 1
ATOM 1206 C CA . THR A 1 155 ? 13.438 -4.52 -11.109 1 97.12 155 THR A CA 1
ATOM 1207 C C . THR A 1 155 ? 12.273 -5.082 -11.914 1 97.12 155 THR A C 1
ATOM 1209 O O . THR A 1 155 ? 12.461 -5.59 -13.023 1 97.12 155 THR A O 1
ATOM 1212 N N . ILE A 1 156 ? 11.117 -5.062 -11.312 1 96.88 156 ILE A N 1
ATOM 1213 C CA . ILE A 1 156 ? 9.867 -5.336 -12.023 1 96.88 156 ILE A CA 1
ATOM 1214 C C . ILE A 1 156 ? 9.141 -4.023 -12.312 1 96.88 156 ILE A C 1
ATOM 1216 O O . ILE A 1 156 ? 8.805 -3.279 -11.391 1 96.88 156 ILE A O 1
ATOM 1220 N N . GLU A 1 157 ? 8.867 -3.783 -13.602 1 96.25 157 GLU A N 1
ATOM 1221 C CA . GLU A 1 157 ? 8.188 -2.562 -14.016 1 96.25 157 GLU A CA 1
ATOM 1222 C C . GLU A 1 157 ? 6.668 -2.711 -13.898 1 96.25 157 GLU A C 1
ATOM 1224 O O . GLU A 1 157 ? 6.125 -3.785 -14.156 1 96.25 157 GLU A O 1
ATOM 1229 N N . ALA A 1 158 ? 6.102 -1.596 -13.523 1 96.88 158 ALA A N 1
ATOM 1230 C CA . ALA A 1 158 ? 4.641 -1.586 -13.555 1 96.88 158 ALA A CA 1
ATOM 1231 C C . ALA A 1 158 ? 4.117 -1.801 -14.969 1 96.88 158 ALA A C 1
ATOM 1233 O O . ALA A 1 158 ? 4.777 -1.434 -15.945 1 96.88 158 ALA A O 1
ATOM 1234 N N . THR A 1 159 ? 2.963 -2.441 -14.961 1 91 159 THR A N 1
ATOM 1235 C CA . THR A 1 159 ? 2.252 -2.578 -16.234 1 91 159 THR A CA 1
ATOM 1236 C C . THR A 1 159 ? 1.104 -1.576 -16.312 1 91 159 THR A C 1
ATOM 1238 O O . THR A 1 159 ? 0.307 -1.454 -15.383 1 91 159 THR A O 1
ATOM 1241 N N . ASN A 1 160 ? 1.134 -0.504 -17.094 1 73.5 160 ASN A N 1
ATOM 1242 C CA . ASN A 1 160 ? 0.086 0.505 -17.219 1 73.5 160 ASN A CA 1
ATOM 1243 C C . ASN A 1 160 ? -0.932 0.129 -18.297 1 73.5 160 ASN A C 1
ATOM 1245 O O . ASN A 1 160 ? -0.565 -0.389 -19.344 1 73.5 160 ASN A O 1
ATOM 1249 N N . PHE A 1 161 ? -2.174 -0.021 -17.703 1 59.12 161 PHE A N 1
ATOM 1250 C CA . PHE A 1 161 ? -3.24 -0.333 -18.641 1 59.12 161 PHE A CA 1
ATOM 1251 C C . PHE A 1 161 ? -4.098 0.898 -18.922 1 59.12 161 PHE A C 1
ATOM 1253 O O . PHE A 1 161 ? -4.164 1.81 -18.094 1 59.12 161 PHE A O 1
ATOM 1260 N N . MET B 1 1 ? 55.844 23.484 -18.5 1 24.11 1 MET B N 1
ATOM 1261 C CA . MET B 1 1 ? 54.406 23.781 -18.484 1 24.11 1 MET B CA 1
ATOM 1262 C C . MET B 1 1 ? 53.625 22.578 -17.969 1 24.11 1 MET B C 1
ATOM 1264 O O . MET B 1 1 ? 53.625 21.516 -18.594 1 24.11 1 MET B O 1
ATOM 1268 N N . SER B 1 2 ? 53.406 22.391 -16.578 1 30.38 2 SER B N 1
ATOM 1269 C CA . SER B 1 2 ? 52.969 21.25 -15.789 1 30.38 2 SER B CA 1
ATOM 1270 C C . SER B 1 2 ? 51.5 20.906 -16.031 1 30.38 2 SER B C 1
ATOM 1272 O O . SER B 1 2 ? 50.688 21.812 -16.203 1 30.38 2 SER B O 1
ATOM 1274 N N . PRO B 1 3 ? 51.156 19.672 -16.594 1 33.59 3 PRO B N 1
ATOM 1275 C CA . PRO B 1 3 ? 49.781 19.312 -16.969 1 33.59 3 PRO B CA 1
ATOM 1276 C C . PRO B 1 3 ? 48.781 19.547 -15.844 1 33.59 3 PRO B C 1
ATOM 1278 O O . PRO B 1 3 ? 49.031 19.156 -14.695 1 33.59 3 PRO B O 1
ATOM 1281 N N . ASN B 1 4 ? 48.094 20.703 -15.68 1 31.09 4 ASN B N 1
ATOM 1282 C CA . ASN B 1 4 ? 47 21.125 -14.773 1 31.09 4 ASN B CA 1
ATOM 1283 C C . ASN B 1 4 ? 45.906 20.078 -14.703 1 31.09 4 ASN B C 1
ATOM 1285 O O . ASN B 1 4 ? 45.25 19.781 -15.703 1 31.09 4 ASN B O 1
ATOM 1289 N N . GLN B 1 5 ? 46.094 19.016 -13.906 1 29.38 5 GLN B N 1
ATOM 1290 C CA . GLN B 1 5 ? 45.031 18.062 -13.609 1 29.38 5 GLN B CA 1
ATOM 1291 C C . GLN B 1 5 ? 43.781 18.781 -13.156 1 29.38 5 GLN B C 1
ATOM 1293 O O . GLN B 1 5 ? 43.781 19.453 -12.133 1 29.38 5 GLN B O 1
ATOM 1298 N N . ILE B 1 6 ? 42.875 19.297 -14 1 28.77 6 ILE B N 1
ATOM 1299 C CA . ILE B 1 6 ? 41.5 19.719 -13.773 1 28.77 6 ILE B CA 1
ATOM 1300 C C . ILE B 1 6 ? 40.75 18.641 -13.023 1 28.77 6 ILE B C 1
ATOM 1302 O O . ILE B 1 6 ? 40.469 17.562 -13.578 1 28.77 6 ILE B O 1
ATOM 1306 N N . VAL B 1 7 ? 41.125 18.344 -11.828 1 30.66 7 VAL B N 1
ATOM 1307 C CA . VAL B 1 7 ? 40.188 17.578 -10.992 1 30.66 7 VAL B CA 1
ATOM 1308 C C . VAL B 1 7 ? 38.812 18.188 -11.078 1 30.66 7 VAL B C 1
ATOM 1310 O O . VAL B 1 7 ? 38.562 19.312 -10.609 1 30.66 7 VAL B O 1
ATOM 1313 N N . ASN B 1 8 ? 38.125 18.031 -12.141 1 32.19 8 ASN B N 1
ATOM 1314 C CA . ASN B 1 8 ? 36.688 18.328 -12.188 1 32.19 8 ASN B CA 1
ATOM 1315 C C . ASN B 1 8 ? 36 17.984 -10.875 1 32.19 8 ASN B C 1
ATOM 1317 O O . ASN B 1 8 ? 35.969 16.828 -10.469 1 32.19 8 ASN B O 1
ATOM 1321 N N . HIS B 1 9 ? 36.125 18.781 -9.883 1 33.66 9 HIS B N 1
ATOM 1322 C CA . HIS B 1 9 ? 35.188 18.75 -8.75 1 33.66 9 HIS B CA 1
ATOM 1323 C C . HIS B 1 9 ? 33.781 18.438 -9.188 1 33.66 9 HIS B C 1
ATOM 1325 O O . HIS B 1 9 ? 33.094 19.297 -9.742 1 33.66 9 HIS B O 1
ATOM 1331 N N . ILE B 1 10 ? 33.562 17.375 -9.812 1 35.38 10 ILE B N 1
ATOM 1332 C CA . ILE B 1 10 ? 32.156 16.969 -9.875 1 35.38 10 ILE B CA 1
ATOM 1333 C C . ILE B 1 10 ? 31.453 17.391 -8.586 1 35.38 10 ILE B C 1
ATOM 1335 O O . ILE B 1 10 ? 31.812 16.938 -7.5 1 35.38 10 ILE B O 1
ATOM 1339 N N . SER B 1 11 ? 31.062 18.625 -8.477 1 35.88 11 SER B N 1
ATOM 1340 C CA . SER B 1 11 ? 30.266 19.125 -7.371 1 35.88 11 SER B CA 1
ATOM 1341 C C . SER B 1 11 ? 29.234 18.094 -6.91 1 35.88 11 SER B C 1
ATOM 1343 O O . SER B 1 11 ? 28.453 17.578 -7.715 1 35.88 11 SER B O 1
ATOM 1345 N N . ASN B 1 12 ? 29.453 17.188 -6.07 1 39.59 12 ASN B N 1
ATOM 1346 C CA . ASN B 1 12 ? 28.641 16.281 -5.266 1 39.59 12 ASN B CA 1
ATOM 1347 C C . ASN B 1 12 ? 27.281 16.906 -4.941 1 39.59 12 ASN B C 1
ATOM 1349 O O . ASN B 1 12 ? 26.562 16.406 -4.082 1 39.59 12 ASN B O 1
ATOM 1353 N N . GLU B 1 13 ? 26.953 18.141 -5.172 1 43.59 13 GLU B N 1
ATOM 1354 C CA . GLU B 1 13 ? 25.812 18.953 -4.727 1 43.59 13 GLU B CA 1
ATOM 1355 C C . GLU B 1 13 ? 24.5 18.359 -5.203 1 43.59 13 GLU B C 1
ATOM 1357 O O . GLU B 1 13 ? 23.484 18.438 -4.492 1 43.59 13 GLU B O 1
ATOM 1362 N N . TRP B 1 14 ? 24.266 17.984 -6.598 1 42.12 14 TRP B N 1
ATOM 1363 C CA . TRP B 1 14 ? 22.969 17.719 -7.184 1 42.12 14 TRP B CA 1
ATOM 1364 C C . TRP B 1 14 ? 22.688 16.219 -7.219 1 42.12 14 TRP B C 1
ATOM 1366 O O . TRP B 1 14 ? 21.969 15.727 -8.086 1 42.12 14 TRP B O 1
ATOM 1376 N N . LEU B 1 15 ? 23.5 15.422 -6.711 1 46.94 15 LEU B N 1
ATOM 1377 C CA . LEU B 1 15 ? 23.078 14.047 -6.965 1 46.94 15 LEU B CA 1
ATOM 1378 C C . LEU B 1 15 ? 21.656 13.812 -6.473 1 46.94 15 LEU B C 1
ATOM 1380 O O . LEU B 1 15 ? 21.359 14.062 -5.305 1 46.94 15 LEU B O 1
ATOM 1384 N N . PRO B 1 16 ? 20.766 13.992 -7.324 1 54.78 16 PRO B N 1
ATOM 1385 C CA . PRO B 1 16 ? 19.406 13.664 -6.902 1 54.78 16 PRO B CA 1
ATOM 1386 C C . PRO B 1 16 ? 19.359 12.508 -5.906 1 54.78 16 PRO B C 1
ATOM 1388 O O . PRO B 1 16 ? 20.047 11.5 -6.09 1 54.78 16 PRO B O 1
ATOM 1391 N N . LYS B 1 17 ? 19.281 12.836 -4.598 1 69.81 17 LYS B N 1
ATOM 1392 C CA . LYS B 1 17 ? 19.547 11.867 -3.539 1 69.81 17 LYS B CA 1
ATOM 1393 C C . LYS B 1 17 ? 18.656 10.633 -3.684 1 69.81 17 LYS B C 1
ATOM 1395 O O . LYS B 1 17 ? 17.453 10.75 -3.912 1 69.81 17 LYS B O 1
ATOM 1400 N N . ALA B 1 18 ? 19.219 9.562 -3.998 1 89.31 18 ALA B N 1
ATOM 1401 C CA . ALA B 1 18 ? 18.75 8.18 -4.07 1 89.31 18 ALA B CA 1
ATOM 1402 C C . ALA B 1 18 ? 18.266 7.688 -2.707 1 89.31 18 ALA B C 1
ATOM 1404 O O . ALA B 1 18 ? 18.891 7.988 -1.683 1 89.31 18 ALA B O 1
ATOM 1405 N N . ILE B 1 19 ? 17.062 7.297 -2.66 1 95.81 19 ILE B N 1
ATOM 1406 C CA . ILE B 1 19 ? 16.531 6.641 -1.474 1 95.81 19 ILE B CA 1
ATOM 1407 C C . ILE B 1 19 ? 16.938 5.172 -1.466 1 95.81 19 ILE B C 1
ATOM 1409 O O . ILE B 1 19 ? 16.781 4.473 -2.469 1 95.81 19 ILE B O 1
ATOM 1413 N N . THR B 1 20 ? 17.453 4.766 -0.328 1 96.06 20 THR B N 1
ATOM 1414 C CA . THR B 1 20 ? 18.031 3.428 -0.255 1 96.06 20 THR B CA 1
ATOM 1415 C C . THR B 1 20 ? 17.453 2.656 0.929 1 96.06 20 THR B C 1
ATOM 1417 O O . THR B 1 20 ? 17.25 3.223 2.006 1 96.06 20 THR B O 1
ATOM 1420 N N . PHE B 1 21 ? 17.203 1.337 0.724 1 96.88 21 PHE B N 1
ATOM 1421 C CA . PHE B 1 21 ? 16.891 0.375 1.775 1 96.88 21 PHE B CA 1
ATOM 1422 C C . PHE B 1 21 ? 17.828 -0.82 1.713 1 96.88 21 PHE B C 1
ATOM 1424 O O . PHE B 1 21 ? 18.156 -1.301 0.627 1 96.88 21 PHE B O 1
ATOM 1431 N N . SER B 1 22 ? 18.281 -1.266 2.807 1 94.5 22 SER B N 1
ATOM 1432 C CA . SER B 1 22 ? 19.141 -2.438 2.912 1 94.5 22 SER B CA 1
ATOM 1433 C C . SER B 1 22 ? 18.797 -3.264 4.148 1 94.5 22 SER B C 1
ATOM 1435 O O . SER B 1 22 ? 17.922 -2.895 4.926 1 94.5 22 SER B O 1
ATOM 1437 N N . ASP B 1 23 ? 19.516 -4.367 4.277 1 93.69 23 ASP B N 1
ATOM 1438 C CA . ASP B 1 23 ? 19.297 -5.215 5.441 1 93.69 23 ASP B CA 1
ATOM 1439 C C . ASP B 1 23 ? 19.578 -4.457 6.734 1 93.69 23 ASP B C 1
ATOM 1441 O O . ASP B 1 23 ? 18.984 -4.754 7.777 1 93.69 23 ASP B O 1
ATOM 1445 N N . ALA B 1 24 ? 20.453 -3.482 6.641 1 94.06 24 ALA B N 1
ATOM 1446 C CA . ALA B 1 24 ? 20.781 -2.678 7.812 1 94.06 24 ALA B CA 1
ATOM 1447 C C . ALA B 1 24 ? 19.562 -1.891 8.289 1 94.06 24 ALA B C 1
ATOM 1449 O O . ALA B 1 24 ? 19.531 -1.413 9.43 1 94.06 24 ALA B O 1
ATOM 1450 N N . ASP B 1 25 ? 18.562 -1.795 7.445 1 96.56 25 ASP B N 1
ATOM 1451 C CA . ASP B 1 25 ? 17.375 -1.003 7.758 1 96.56 25 ASP B CA 1
ATOM 1452 C C . ASP B 1 25 ? 16.266 -1.873 8.367 1 96.56 25 ASP B C 1
ATOM 1454 O O . ASP B 1 25 ? 15.242 -1.362 8.805 1 96.56 25 ASP B O 1
ATOM 1458 N N . LEU B 1 26 ? 16.484 -3.127 8.398 1 96.94 26 LEU B N 1
ATOM 1459 C CA . LEU B 1 26 ? 15.461 -4.02 8.938 1 96.94 26 LEU B CA 1
ATOM 1460 C C . LEU B 1 26 ? 15.227 -3.74 10.422 1 96.94 26 LEU B C 1
ATOM 1462 O O . LEU B 1 26 ? 16.141 -3.322 11.133 1 96.94 26 LEU B O 1
ATOM 1466 N N . PRO B 1 27 ? 13.984 -3.961 10.805 1 96.5 27 PRO B N 1
ATOM 1467 C CA . PRO B 1 27 ? 13.773 -3.875 12.25 1 96.5 27 PRO B CA 1
ATOM 1468 C C . PRO B 1 27 ? 14.578 -4.918 13.023 1 96.5 27 PRO B C 1
ATOM 1470 O O . PRO B 1 27 ? 15.094 -5.867 12.438 1 96.5 27 PRO B O 1
ATOM 1473 N N . ALA B 1 28 ? 14.641 -4.707 14.32 1 94.62 28 ALA B N 1
ATOM 1474 C CA . ALA B 1 28 ? 15.414 -5.594 15.188 1 94.62 28 ALA B CA 1
ATOM 1475 C C . ALA B 1 28 ? 14.906 -7.027 15.102 1 94.62 28 ALA B C 1
ATOM 1477 O O . ALA B 1 28 ? 15.688 -7.977 15.203 1 94.62 28 ALA B O 1
ATOM 1478 N N . PHE B 1 29 ? 13.602 -7.172 14.906 1 95 29 PHE B N 1
ATOM 1479 C CA . PHE B 1 29 ? 12.992 -8.5 14.898 1 95 29 PHE B CA 1
ATOM 1480 C C . PHE B 1 29 ? 13.125 -9.156 13.531 1 95 29 PHE B C 1
ATOM 1482 O O . PHE B 1 29 ? 12.648 -10.273 13.328 1 95 29 PHE B O 1
ATOM 1489 N N . GLY B 1 30 ? 13.758 -8.484 12.578 1 95.06 30 GLY B N 1
ATOM 1490 C CA . GLY B 1 30 ? 14.062 -9.078 11.281 1 95.06 30 GLY B CA 1
ATOM 1491 C C . GLY B 1 30 ? 12.93 -8.945 10.281 1 95.06 30 GLY B C 1
ATOM 1492 O O . GLY B 1 30 ? 11.984 -8.195 10.508 1 95.06 30 GLY B O 1
ATOM 1493 N N . PRO B 1 31 ? 13.07 -9.641 9.125 1 96.06 31 PRO B N 1
ATOM 1494 C CA . PRO B 1 31 ? 12.148 -9.461 8.008 1 96.06 31 PRO B CA 1
ATOM 1495 C C . PRO B 1 31 ? 10.883 -10.305 8.148 1 96.06 31 PRO B C 1
ATOM 1497 O O . PRO B 1 31 ? 9.922 -10.117 7.391 1 96.06 31 PRO B O 1
ATOM 1500 N N . ASP B 1 32 ? 10.867 -11.234 9.156 1 97.19 32 ASP B N 1
ATOM 1501 C CA . ASP B 1 32 ? 9.758 -12.18 9.242 1 97.19 32 ASP B CA 1
ATOM 1502 C C . ASP B 1 32 ? 8.609 -11.609 10.062 1 97.19 32 ASP B C 1
ATOM 1504 O O . ASP B 1 32 ? 8.414 -11.977 11.219 1 97.19 32 ASP B O 1
ATOM 1508 N N . HIS B 1 33 ? 7.859 -10.719 9.461 1 97.62 33 HIS B N 1
ATOM 1509 C CA . HIS B 1 33 ? 6.688 -10.102 10.07 1 97.62 33 HIS B CA 1
ATOM 1510 C C . HIS B 1 33 ? 5.672 -9.688 9.008 1 97.62 33 HIS B C 1
ATOM 1512 O O . HIS B 1 33 ? 5.961 -9.742 7.812 1 97.62 33 HIS B O 1
ATOM 1518 N N . ASN B 1 34 ? 4.516 -9.352 9.445 1 97.56 34 ASN B N 1
ATOM 1519 C CA . ASN B 1 34 ? 3.443 -8.867 8.578 1 97.56 34 ASN B CA 1
ATOM 1520 C C . ASN B 1 34 ? 2.873 -7.543 9.078 1 97.56 34 ASN B C 1
ATOM 1522 O O . ASN B 1 34 ? 1.662 -7.324 9.016 1 97.56 34 ASN B O 1
ATOM 1526 N N . LEU B 1 35 ? 3.74 -6.684 9.57 1 97.06 35 LEU B N 1
ATOM 1527 C CA . LEU B 1 35 ? 3.311 -5.426 10.164 1 97.06 35 LEU B CA 1
ATOM 1528 C C . LEU B 1 35 ? 2.977 -4.402 9.086 1 97.06 35 LEU B C 1
ATOM 1530 O O . LEU B 1 35 ? 3.703 -4.273 8.102 1 97.06 35 LEU B O 1
ATOM 1534 N N . ALA B 1 36 ? 1.838 -3.758 9.352 1 97.12 36 ALA B N 1
ATOM 1535 C CA . ALA B 1 36 ? 1.553 -2.568 8.547 1 97.12 36 ALA B CA 1
ATOM 1536 C C . ALA B 1 36 ? 2.496 -1.426 8.914 1 97.12 36 ALA B C 1
ATOM 1538 O O . ALA B 1 36 ? 3.271 -1.531 9.867 1 97.12 36 ALA B O 1
ATOM 1539 N N . LEU B 1 37 ? 2.465 -0.451 8.055 1 97.88 37 LEU B N 1
ATOM 1540 C CA . LEU B 1 37 ? 3.312 0.711 8.289 1 97.88 37 LEU B CA 1
ATOM 1541 C C . LEU B 1 37 ? 2.504 1.866 8.875 1 97.88 37 LEU B C 1
ATOM 1543 O O . LEU B 1 37 ? 1.718 2.498 8.164 1 97.88 37 LEU B O 1
ATOM 1547 N N . TYR B 1 38 ? 2.699 2.084 10.164 1 97.75 38 TYR B N 1
ATOM 1548 C CA . TYR B 1 38 ? 2.07 3.199 10.867 1 97.75 38 TYR B CA 1
ATOM 1549 C C . TYR B 1 38 ? 3.102 4.254 11.25 1 97.75 38 TYR B C 1
ATOM 1551 O O . TYR B 1 38 ? 4.207 3.922 11.688 1 97.75 38 TYR B O 1
ATOM 1559 N N . ILE B 1 39 ? 2.684 5.465 11.055 1 97.31 39 ILE B N 1
ATOM 1560 C CA . ILE B 1 39 ? 3.553 6.543 11.516 1 97.31 39 ILE B CA 1
ATOM 1561 C C . ILE B 1 39 ? 2.75 7.52 12.375 1 97.31 39 ILE B C 1
ATOM 1563 O O . ILE B 1 39 ? 1.52 7.457 12.406 1 97.31 39 ILE B O 1
ATOM 1567 N N . ASP B 1 40 ? 3.512 8.383 13.023 1 95.94 40 ASP B N 1
ATOM 1568 C CA . ASP B 1 40 ? 2.889 9.461 13.781 1 95.94 40 ASP B CA 1
ATOM 1569 C C . ASP B 1 40 ? 2.768 10.727 12.945 1 95.94 40 ASP B C 1
ATOM 1571 O O . ASP B 1 40 ? 3.703 11.102 12.227 1 95.94 40 ASP B O 1
ATOM 1575 N N . VAL B 1 41 ? 1.648 11.312 13.102 1 97.38 41 VAL B N 1
ATOM 1576 C CA . VAL B 1 41 ? 1.381 12.555 12.375 1 97.38 41 VAL B CA 1
ATOM 1577 C C . VAL B 1 41 ? 0.818 13.602 13.336 1 97.38 41 VAL B C 1
ATOM 1579 O O . VAL B 1 41 ? 0.042 13.273 14.234 1 97.38 41 VAL B O 1
ATOM 1582 N N . GLU B 1 42 ? 1.259 14.758 13.148 1 97.5 42 GLU B N 1
ATOM 1583 C CA . GLU B 1 42 ? 0.679 15.875 13.891 1 97.5 4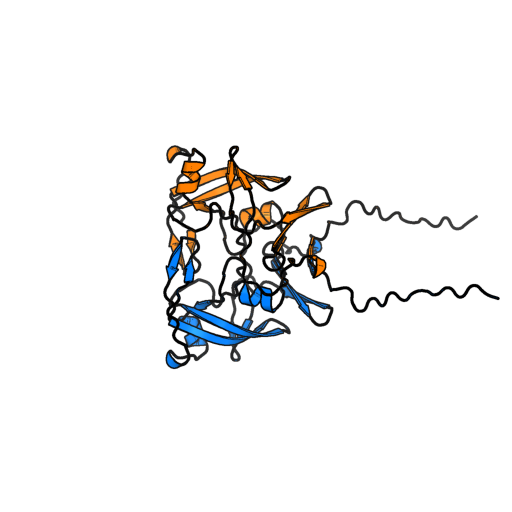2 GLU B CA 1
ATOM 1584 C C . GLU B 1 42 ? -0.291 16.672 13.023 1 97.5 42 GLU B C 1
ATOM 1586 O O . GLU B 1 42 ? 0.009 16.969 11.867 1 97.5 42 GLU B O 1
ATOM 1591 N N . CYS B 1 43 ? -1.4 16.969 13.602 1 97.62 43 CYS B N 1
ATOM 1592 C CA . CYS B 1 43 ? -2.439 17.734 12.922 1 97.62 43 CYS B CA 1
ATOM 1593 C C . CYS B 1 43 ? -3.25 18.547 13.922 1 97.62 43 CYS B C 1
ATOM 1595 O O . CYS B 1 43 ? -3.754 18.016 14.906 1 97.62 43 CYS B O 1
ATOM 1597 N N . ARG B 1 44 ? -3.371 19.844 13.68 1 96.12 44 ARG B N 1
ATOM 1598 C CA . ARG B 1 44 ? -4.148 20.75 14.523 1 96.12 44 ARG B CA 1
ATOM 1599 C C . ARG B 1 44 ? -3.764 20.594 15.992 1 96.12 44 ARG B C 1
ATOM 1601 O O . ARG B 1 44 ? -4.633 20.422 16.844 1 96.12 44 ARG B O 1
ATOM 1608 N N . ARG B 1 45 ? -2.5 20.484 16.266 1 92.56 45 ARG B N 1
ATOM 1609 C CA . ARG B 1 45 ? -1.891 20.453 17.594 1 92.56 45 ARG B CA 1
ATOM 1610 C C . ARG B 1 45 ? -2.176 19.141 18.312 1 92.56 45 ARG B C 1
ATOM 1612 O O . ARG B 1 45 ? -2.129 19.078 19.547 1 92.56 45 ARG B O 1
ATOM 1619 N N . LYS B 1 46 ? -2.545 18.188 17.594 1 95.31 46 LYS B N 1
ATOM 1620 C CA . LYS B 1 46 ? -2.742 16.844 18.125 1 95.31 46 LYS B CA 1
ATOM 1621 C C . LYS B 1 46 ? -1.816 15.836 17.438 1 95.31 46 LYS B C 1
ATOM 1623 O O . LYS B 1 46 ? -1.566 15.93 16.234 1 95.31 46 LYS B O 1
ATOM 1628 N N . SER B 1 47 ? -1.392 14.922 18.25 1 92.62 47 SER B N 1
ATOM 1629 C CA . SER B 1 47 ? -0.606 13.812 17.719 1 92.62 47 SER B CA 1
ATOM 1630 C C . SER B 1 47 ? -1.494 12.625 17.375 1 92.62 47 SER B C 1
ATOM 1632 O O . SER B 1 47 ? -2.113 12.023 18.266 1 92.62 47 SER B O 1
ATOM 1634 N N . LEU B 1 48 ? -1.669 12.445 16.094 1 91.06 48 LEU B N 1
ATOM 1635 C CA . LEU B 1 48 ? -2.412 11.273 15.648 1 91.06 48 LEU B CA 1
ATOM 1636 C C . LEU B 1 48 ? -1.492 10.062 15.523 1 91.06 48 LEU B C 1
ATOM 1638 O O . LEU B 1 48 ? -0.685 9.984 14.594 1 91.06 48 LEU B O 1
ATOM 1642 N N . LEU B 1 49 ? -1.748 9.234 16.516 1 85.88 49 LEU B N 1
ATOM 1643 C CA . LEU B 1 49 ? -1.037 7.961 16.453 1 85.88 49 LEU B CA 1
ATOM 1644 C C . LEU B 1 49 ? -1.735 6.992 15.5 1 85.88 49 LEU B C 1
ATOM 1646 O O . LEU B 1 49 ? -2.879 7.227 15.094 1 85.88 49 LEU B O 1
ATOM 1650 N N . VAL B 1 50 ? -1.03 6.176 14.906 1 91.06 50 VAL B N 1
ATOM 1651 C CA . VAL B 1 50 ? -1.57 5.066 14.125 1 91.06 50 VAL B CA 1
ATOM 1652 C C . VAL B 1 50 ? -2.074 5.578 12.781 1 91.06 50 VAL B C 1
ATOM 1654 O O . VAL B 1 50 ? -3.217 5.316 12.398 1 91.06 50 VAL B O 1
ATOM 1657 N N . THR B 1 51 ? -1.352 6.398 12.172 1 97.31 51 THR B N 1
ATOM 1658 C CA . THR B 1 51 ? -1.604 6.762 10.781 1 97.31 51 THR B CA 1
ATOM 1659 C C . THR B 1 51 ? -1.073 5.684 9.836 1 97.31 51 THR B C 1
ATOM 1661 O O . THR B 1 51 ? 0.127 5.406 9.82 1 97.31 51 THR B O 1
ATOM 1664 N N . LEU B 1 52 ? -1.983 5.148 9.133 1 97.75 52 LEU B N 1
ATOM 1665 C CA . LEU B 1 52 ? -1.644 4.062 8.227 1 97.75 52 LEU B CA 1
ATOM 1666 C C . LEU B 1 52 ? -1.111 4.605 6.902 1 97.75 52 LEU B C 1
ATOM 1668 O O . LEU B 1 52 ? -1.706 5.512 6.316 1 97.75 52 LEU B O 1
ATOM 1672 N N . ILE B 1 53 ? 0.055 4.098 6.434 1 98.44 53 ILE B N 1
ATOM 1673 C CA . ILE B 1 53 ? 0.569 4.348 5.09 1 98.44 53 ILE B CA 1
ATOM 1674 C C . ILE B 1 53 ? 0.113 3.238 4.148 1 98.44 53 ILE B C 1
ATOM 1676 O O . ILE B 1 53 ? 0.357 2.057 4.406 1 98.44 53 ILE B O 1
ATOM 1680 N N . ASP B 1 54 ? -0.563 3.609 3.113 1 98.25 54 ASP B N 1
ATOM 1681 C CA . ASP B 1 54 ? -1.149 2.615 2.219 1 98.25 54 ASP B CA 1
ATOM 1682 C C . ASP B 1 54 ? -0.966 3.018 0.757 1 98.25 54 ASP B C 1
ATOM 1684 O O . ASP B 1 54 ? -1.737 3.82 0.227 1 98.25 54 ASP B O 1
ATOM 1688 N N . ASN B 1 55 ? 0.005 2.398 0.084 1 97.88 55 ASN B N 1
ATOM 1689 C CA . ASN B 1 55 ? 0.268 2.75 -1.307 1 97.88 55 ASN B CA 1
ATOM 1690 C C . ASN B 1 55 ? -0.828 2.23 -2.232 1 97.88 55 ASN B C 1
ATOM 1692 O O . ASN B 1 55 ? -0.896 2.619 -3.4 1 97.88 55 ASN B O 1
ATOM 1696 N N . GLY B 1 56 ? -1.65 1.393 -1.765 1 97.38 56 GLY B N 1
ATOM 1697 C CA . GLY B 1 56 ? -2.773 0.906 -2.551 1 97.38 56 GLY B CA 1
ATOM 1698 C C . GLY B 1 56 ? -3.926 1.889 -2.615 1 97.38 56 GLY B C 1
ATOM 1699 O O . GLY B 1 56 ? -4.82 1.75 -3.453 1 97.38 56 GLY B O 1
ATOM 1700 N N . SER B 1 57 ? -3.912 2.811 -1.765 1 97.75 57 SER B N 1
ATOM 1701 C CA . SER B 1 57 ? -5.039 3.734 -1.672 1 97.75 57 SER B CA 1
ATOM 1702 C C . SER B 1 57 ? -4.855 4.926 -2.602 1 97.75 57 SER B C 1
ATOM 1704 O O . SER B 1 57 ? -3.826 5.605 -2.555 1 97.75 57 SER B O 1
ATOM 1706 N N . ALA B 1 58 ? -5.879 5.199 -3.365 1 97.44 58 ALA B N 1
ATOM 1707 C CA . ALA B 1 58 ? -5.859 6.312 -4.309 1 97.44 58 ALA B CA 1
ATOM 1708 C C . ALA B 1 58 ? -6.211 7.625 -3.609 1 97.44 58 ALA B C 1
ATOM 1710 O O . ALA B 1 58 ? -6.152 8.695 -4.223 1 97.44 58 ALA B O 1
ATOM 1711 N N . VAL B 1 59 ? -6.52 7.547 -2.336 1 97.81 59 VAL B N 1
ATOM 1712 C CA . VAL B 1 59 ? -6.93 8.734 -1.598 1 97.81 59 VAL B CA 1
ATOM 1713 C C . VAL B 1 59 ? -6.297 8.727 -0.207 1 97.81 59 VAL B C 1
ATOM 1715 O O . VAL B 1 59 ? -5.828 7.688 0.26 1 97.81 59 VAL B O 1
ATOM 1718 N N . ASN B 1 60 ? -6.195 9.891 0.396 1 98.38 60 ASN B N 1
ATOM 1719 C CA . ASN B 1 60 ? -6.02 10 1.841 1 98.38 60 ASN B CA 1
ATOM 1720 C C . ASN B 1 60 ? -7.355 9.938 2.574 1 98.38 60 ASN B C 1
ATOM 1722 O O . ASN B 1 60 ? -8.32 10.594 2.174 1 98.38 60 ASN B O 1
ATOM 1726 N N . VAL B 1 61 ? -7.426 9.203 3.658 1 98.19 61 VAL B N 1
ATOM 1727 C CA . VAL B 1 61 ? -8.703 8.992 4.332 1 98.19 61 VAL B CA 1
ATOM 1728 C C . VAL B 1 61 ? -8.633 9.547 5.758 1 98.19 61 VAL B C 1
ATOM 1730 O O . VAL B 1 61 ? -7.637 9.344 6.457 1 98.19 61 VAL B O 1
ATOM 1733 N N . LEU B 1 62 ? -9.617 10.242 6.098 1 98.31 62 LEU B N 1
ATOM 1734 C CA . LEU B 1 62 ? -9.852 10.672 7.473 1 98.31 62 LEU B CA 1
ATOM 1735 C C . LEU B 1 62 ? -11.172 10.125 8 1 98.31 62 LEU B C 1
ATOM 1737 O O . LEU B 1 62 ? -12.242 10.578 7.605 1 98.31 62 LEU B O 1
ATOM 1741 N N . PRO B 1 63 ? -11.102 9.109 8.891 1 98 63 PRO B N 1
ATOM 1742 C CA . PRO B 1 63 ? -12.344 8.648 9.5 1 98 63 PRO B CA 1
ATOM 1743 C C . PRO B 1 63 ? -13.117 9.773 10.195 1 98 63 PRO B C 1
ATOM 1745 O O . PRO B 1 63 ? -12.508 10.641 10.828 1 98 63 PRO B O 1
ATOM 1748 N N . LEU B 1 64 ? -14.383 9.742 10.062 1 98 64 LEU B N 1
ATOM 1749 C CA . LEU B 1 64 ? -15.242 10.812 10.547 1 98 64 LEU B CA 1
ATOM 1750 C C . LEU B 1 64 ? -15.016 11.062 12.031 1 98 64 LEU B C 1
ATOM 1752 O O . LEU B 1 64 ? -14.922 12.219 12.461 1 98 64 LEU B O 1
ATOM 1756 N N . ASN B 1 65 ? -14.93 10 12.789 1 97.69 65 ASN B N 1
ATOM 1757 C CA . ASN B 1 65 ? -14.703 10.156 14.219 1 97.69 65 ASN B CA 1
ATOM 1758 C C . ASN B 1 65 ? -13.398 10.891 14.508 1 97.69 65 ASN B C 1
ATOM 1760 O O . ASN B 1 65 ? -13.32 11.703 15.422 1 97.69 65 ASN B O 1
ATOM 1764 N N . THR B 1 66 ? -12.375 10.609 13.773 1 97.81 66 THR B N 1
ATOM 1765 C CA . THR B 1 66 ? -11.109 11.32 13.914 1 97.81 66 THR B CA 1
ATOM 1766 C C . THR B 1 66 ? -11.266 12.789 13.547 1 97.81 66 THR B C 1
ATOM 1768 O O . THR B 1 66 ? -10.703 13.664 14.203 1 97.81 66 THR B O 1
ATOM 1771 N N . ALA B 1 67 ? -12 13.07 12.5 1 98.19 67 ALA B N 1
ATOM 1772 C CA . ALA B 1 67 ? -12.266 14.453 12.109 1 98.19 67 ALA B CA 1
ATOM 1773 C C . ALA B 1 67 ? -12.891 15.234 13.258 1 98.19 67 ALA B C 1
ATOM 1775 O O . ALA B 1 67 ? -12.469 16.359 13.555 1 98.19 67 ALA B O 1
ATOM 1776 N N . TYR B 1 68 ? -13.844 14.625 13.859 1 98.06 68 TYR B N 1
ATOM 1777 C CA . TYR B 1 68 ? -14.5 15.289 14.977 1 98.06 68 TYR B CA 1
ATOM 1778 C C . TYR B 1 68 ? -13.547 15.477 16.141 1 98.06 68 TYR B C 1
ATOM 1780 O O . TYR B 1 68 ? -13.57 16.516 16.812 1 98.06 68 TYR B O 1
ATOM 1788 N N . LEU B 1 69 ? -12.742 14.508 16.375 1 96.75 69 LEU B N 1
ATOM 1789 C CA . LEU B 1 69 ? -11.75 14.602 17.453 1 96.75 69 LEU B CA 1
ATOM 1790 C C . LEU B 1 69 ? -10.781 15.75 17.188 1 96.75 69 LEU B C 1
ATOM 1792 O O . LEU B 1 69 ? -10.281 16.375 18.125 1 96.75 69 LEU B O 1
ATOM 1796 N N . LEU B 1 70 ? -10.57 16.078 15.93 1 97.5 70 LEU B N 1
ATOM 1797 C CA . LEU B 1 70 ? -9.672 17.156 15.539 1 97.5 70 LEU B CA 1
ATOM 1798 C C . LEU B 1 70 ? -10.375 18.5 15.625 1 97.5 70 LEU B C 1
ATOM 1800 O O . LEU B 1 70 ? -9.773 19.547 15.352 1 97.5 70 LEU B O 1
ATOM 1804 N N . GLY B 1 71 ? -11.664 18.453 15.906 1 97.62 71 GLY B N 1
ATOM 1805 C CA . GLY B 1 71 ? -12.414 19.688 16.078 1 97.62 71 GLY B CA 1
ATOM 1806 C C . GLY B 1 71 ? -13.141 20.109 14.82 1 97.62 71 GLY B C 1
ATOM 1807 O O . GLY B 1 71 ? -13.625 21.25 14.734 1 97.62 71 GLY B O 1
ATOM 1808 N N . LEU B 1 72 ? -13.188 19.266 13.867 1 98.12 72 LEU B N 1
ATOM 1809 C CA . LEU B 1 72 ? -13.898 19.594 12.633 1 98.12 72 LEU B CA 1
ATOM 1810 C C . LEU B 1 72 ? -15.398 19.328 12.789 1 98.12 72 LEU B C 1
ATOM 1812 O O . LEU B 1 72 ? -15.805 18.5 13.609 1 98.12 72 LEU B O 1
ATOM 1816 N N . LYS B 1 73 ? -16.188 20.078 11.992 1 98.12 73 LYS B N 1
ATOM 1817 C CA . LYS B 1 73 ? -17.625 19.922 11.906 1 98.12 73 LYS B CA 1
ATOM 1818 C C . LYS B 1 73 ? -18.078 19.656 10.477 1 98.12 73 LYS B C 1
ATOM 1820 O O . LYS B 1 73 ? -17.297 19.812 9.531 1 98.12 73 LYS B O 1
ATOM 1825 N N . ASP B 1 74 ? -19.266 19.219 10.328 1 96.94 74 ASP B N 1
ATOM 1826 C CA . ASP B 1 74 ? -19.797 18.859 9.016 1 96.94 74 ASP B CA 1
ATOM 1827 C C . ASP B 1 74 ? -19.641 20.016 8.031 1 96.94 74 ASP B C 1
ATOM 1829 O O . ASP B 1 74 ? -19.359 19.797 6.848 1 96.94 74 ASP B O 1
ATOM 1833 N N . ASP B 1 75 ? -19.766 21.219 8.508 1 97.31 75 ASP B N 1
ATOM 1834 C CA . ASP B 1 75 ? -19.703 22.406 7.652 1 97.31 75 ASP B CA 1
ATOM 1835 C C . ASP B 1 75 ? -18.281 22.641 7.133 1 97.31 75 ASP B C 1
ATOM 1837 O O . ASP B 1 75 ? -18.078 23.422 6.207 1 97.31 75 ASP B O 1
ATOM 1841 N N . ASP B 1 76 ? -17.375 21.984 7.77 1 97.75 76 ASP B N 1
ATOM 1842 C CA . ASP B 1 76 ? -15.984 22.125 7.348 1 97.75 76 ASP B CA 1
ATOM 1843 C C . ASP B 1 76 ? -15.688 21.234 6.141 1 97.75 76 ASP B C 1
ATOM 1845 O O . ASP B 1 76 ? -14.648 21.391 5.496 1 97.75 76 ASP B O 1
ATOM 1849 N N . PHE B 1 77 ? -16.578 20.297 5.812 1 97.94 77 PHE B N 1
ATOM 1850 C CA . PHE B 1 77 ? -16.359 19.359 4.711 1 97.94 77 PHE B CA 1
ATOM 1851 C C . PHE B 1 77 ? -16.922 19.922 3.41 1 97.94 77 PHE B C 1
ATOM 1853 O O . PHE B 1 77 ? -18.047 20.438 3.377 1 97.94 77 PHE B O 1
ATOM 1860 N N . THR B 1 78 ? -16.109 19.906 2.406 1 97.5 78 THR B N 1
ATOM 1861 C CA . THR B 1 78 ? -16.594 20.219 1.066 1 97.5 78 THR B CA 1
ATOM 1862 C C . THR B 1 78 ? -17.375 19.047 0.485 1 97.5 78 THR B C 1
ATOM 1864 O O . THR B 1 78 ? -16.844 17.938 0.386 1 97.5 78 THR B O 1
ATOM 1867 N N . PRO B 1 79 ? -18.578 19.297 0.136 1 93.44 79 PRO B N 1
ATOM 1868 C CA . PRO B 1 79 ? -19.359 18.188 -0.428 1 93.44 79 PRO B CA 1
ATOM 1869 C C . PRO B 1 79 ? -18.688 17.562 -1.659 1 93.44 79 PRO B C 1
ATOM 1871 O O . PRO B 1 79 ? -18.094 18.281 -2.463 1 93.44 79 PRO B O 1
ATOM 1874 N N . CYS B 1 80 ? -18.719 16.219 -1.635 1 88 80 CYS B N 1
ATOM 1875 C CA . CYS B 1 80 ? -18.188 15.469 -2.762 1 88 80 CYS B CA 1
ATOM 1876 C C . CYS B 1 80 ? -19.078 14.281 -3.096 1 88 80 CYS B C 1
ATOM 1878 O O . CYS B 1 80 ? -19.359 13.453 -2.23 1 88 80 CYS B O 1
ATOM 1880 N N . ASN B 1 81 ? -19.484 14.203 -4.328 1 84.5 81 ASN B N 1
ATOM 1881 C CA . ASN B 1 81 ? -20.406 13.141 -4.742 1 84.5 81 ASN B CA 1
ATOM 1882 C C . ASN B 1 81 ? -19.641 11.898 -5.199 1 84.5 81 ASN B C 1
ATOM 1884 O O . ASN B 1 81 ? -20.234 10.836 -5.402 1 84.5 81 ASN B O 1
ATOM 1888 N N . GLU B 1 82 ? -18.359 12.102 -5.277 1 86.19 82 GLU B N 1
ATOM 1889 C CA . GLU B 1 82 ? -17.578 10.953 -5.715 1 86.19 82 GLU B CA 1
ATOM 1890 C C . GLU B 1 82 ? -17.25 10.031 -4.543 1 86.19 82 GLU B C 1
ATOM 1892 O O . GLU B 1 82 ? -16.891 10.5 -3.461 1 86.19 82 GLU B O 1
ATOM 1897 N N . GLY B 1 83 ? -17.547 8.828 -4.68 1 90.25 83 GLY B N 1
ATOM 1898 C CA . GLY B 1 83 ? -17.188 7.852 -3.658 1 90.25 83 GLY B CA 1
ATOM 1899 C C . GLY B 1 83 ? -15.789 7.293 -3.83 1 90.25 83 GLY B C 1
ATOM 1900 O O . GLY B 1 83 ? -15.062 7.691 -4.746 1 90.25 83 GLY B O 1
ATOM 1901 N N . VAL B 1 84 ? -15.422 6.559 -2.85 1 92 84 VAL B N 1
ATOM 1902 C CA . VAL B 1 84 ? -14.164 5.828 -2.922 1 92 84 VAL B CA 1
ATOM 1903 C C . VAL B 1 84 ? -14.43 4.348 -3.184 1 92 84 VAL B C 1
ATOM 1905 O O . VAL B 1 84 ? -15.391 3.783 -2.654 1 92 84 VAL B O 1
ATOM 1908 N N . ARG B 1 85 ? -13.625 3.816 -4.059 1 93.19 85 ARG B N 1
ATOM 1909 C CA . ARG B 1 85 ? -13.742 2.389 -4.336 1 93.19 85 ARG B CA 1
ATOM 1910 C C . ARG B 1 85 ? -12.789 1.583 -3.461 1 93.19 85 ARG B C 1
ATOM 1912 O O . ARG B 1 85 ? -11.594 1.895 -3.379 1 93.19 85 ARG B O 1
ATOM 1919 N N . ALA B 1 86 ? -13.359 0.581 -2.799 1 92.44 86 ALA B N 1
ATOM 1920 C CA . ALA B 1 86 ? -12.555 -0.272 -1.93 1 92.44 86 ALA B CA 1
ATOM 1921 C C . ALA B 1 86 ? -11.922 -1.418 -2.717 1 92.44 86 ALA B C 1
ATOM 1923 O O . ALA B 1 86 ? -12.164 -1.557 -3.92 1 92.44 86 ALA B O 1
ATOM 1924 N N . PHE B 1 87 ? -11.086 -2.178 -2.031 1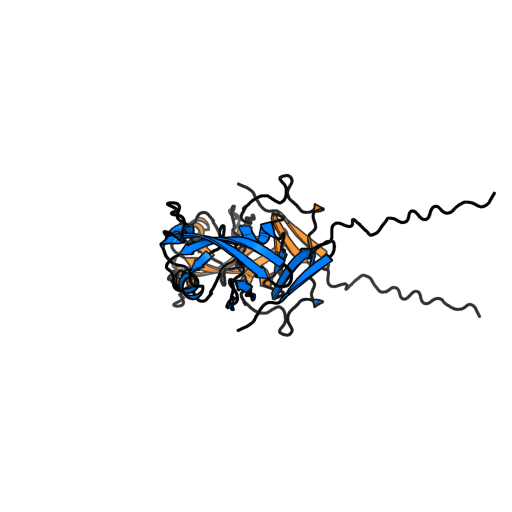 91 87 PHE B N 1
ATOM 1925 C CA . PHE B 1 87 ? -10.352 -3.271 -2.646 1 91 87 PHE B CA 1
ATOM 1926 C C . PHE B 1 87 ? -11.305 -4.309 -3.232 1 91 87 PHE B C 1
ATOM 1928 O O . PHE B 1 87 ? -10.938 -5.047 -4.148 1 91 87 PHE B O 1
ATOM 1935 N N . ASP B 1 88 ? -12.477 -4.352 -2.715 1 92 88 ASP B N 1
ATOM 1936 C CA . ASP B 1 88 ? -13.43 -5.363 -3.145 1 92 88 ASP B CA 1
ATOM 1937 C C . ASP B 1 88 ? -14.375 -4.812 -4.215 1 92 88 ASP B C 1
ATOM 1939 O O . ASP B 1 88 ? -15.344 -5.473 -4.598 1 92 88 ASP B O 1
ATOM 1943 N N . GLY B 1 89 ? -14.141 -3.629 -4.625 1 91.75 89 GLY B N 1
ATOM 1944 C CA . GLY B 1 89 ? -14.906 -3.021 -5.703 1 91.75 89 GLY B CA 1
ATOM 1945 C C . GLY B 1 89 ? -16.125 -2.26 -5.215 1 91.75 89 GLY B C 1
ATOM 1946 O O . GLY B 1 89 ? -16.797 -1.579 -5.996 1 91.75 89 GLY B O 1
ATOM 1947 N N . THR B 1 90 ? -16.344 -2.369 -3.957 1 90.25 90 THR B N 1
ATOM 1948 C CA . THR B 1 90 ? -17.516 -1.668 -3.418 1 90.25 90 THR B CA 1
ATOM 1949 C C . THR B 1 90 ? -17.234 -0.168 -3.328 1 90.25 90 THR B C 1
ATOM 1951 O O . THR B 1 90 ? -16.109 0.251 -3.057 1 90.25 90 THR B O 1
ATOM 1954 N N . ARG B 1 91 ? -18.281 0.524 -3.572 1 91.19 91 ARG B N 1
ATOM 1955 C CA . ARG B 1 91 ? -18.203 1.977 -3.459 1 91.19 91 ARG B CA 1
ATOM 1956 C C . ARG B 1 91 ? -18.641 2.447 -2.078 1 91.19 91 ARG B C 1
ATOM 1958 O O . ARG B 1 91 ? -19.625 1.95 -1.536 1 91.19 91 ARG B O 1
ATOM 1965 N N . ARG B 1 92 ? -17.906 3.314 -1.567 1 91.19 92 ARG B N 1
ATOM 1966 C CA . ARG B 1 92 ? -18.25 3.945 -0.297 1 91.19 92 ARG B CA 1
ATOM 1967 C C . ARG B 1 92 ? -18.469 5.441 -0.473 1 91.19 92 ARG B C 1
ATOM 1969 O O . ARG B 1 92 ? -17.672 6.125 -1.117 1 91.19 92 ARG B O 1
ATOM 1976 N N . ASN B 1 93 ? -19.562 5.844 0.093 1 91.62 93 ASN B N 1
ATOM 1977 C CA . ASN B 1 93 ? -19.828 7.281 0.07 1 91.62 93 ASN B CA 1
ATOM 1978 C C . ASN B 1 93 ? -18.922 8.031 1.052 1 91.62 93 ASN B C 1
ATOM 1980 O O . ASN B 1 93 ? -18.594 7.508 2.119 1 91.62 93 ASN B O 1
ATOM 1984 N N . ILE B 1 94 ? -18.609 9.211 0.685 1 95.38 94 ILE B N 1
ATOM 1985 C CA . ILE B 1 94 ? -17.812 10.031 1.587 1 95.38 94 ILE B CA 1
ATOM 1986 C C . ILE B 1 94 ? -18.656 11.172 2.141 1 95.38 94 ILE B C 1
ATOM 1988 O O . ILE B 1 94 ? -19.609 11.609 1.495 1 95.38 94 ILE B O 1
ATOM 1992 N N . LYS B 1 95 ? -18.422 11.641 3.275 1 96.19 95 LYS B N 1
ATOM 1993 C CA . LYS B 1 95 ? -19.078 12.789 3.891 1 96.19 95 LYS B CA 1
ATOM 1994 C C . LYS B 1 95 ? -18.672 14.094 3.217 1 96.19 95 LYS B C 1
ATOM 1996 O O . LYS B 1 95 ? -19.438 15.055 3.18 1 96.19 95 LYS B O 1
ATOM 2001 N N . GLY B 1 96 ? -17.5 14.086 2.713 1 97.69 96 GLY B N 1
ATOM 2002 C CA . GLY B 1 96 ? -16.906 15.227 2.045 1 97.69 96 GLY B CA 1
ATOM 2003 C C . GLY B 1 96 ? -15.383 15.195 2.061 1 97.69 96 GLY B C 1
ATOM 2004 O O . GLY B 1 96 ? -14.781 14.156 2.363 1 97.69 96 GLY B O 1
ATOM 2005 N N . THR B 1 97 ? -14.844 16.25 1.553 1 98.25 97 THR B N 1
ATOM 2006 C CA . THR B 1 97 ? -13.391 16.375 1.578 1 98.25 97 THR B CA 1
ATOM 2007 C C . THR B 1 97 ? -12.961 17.5 2.5 1 98.25 97 THR B C 1
ATOM 2009 O O . THR B 1 97 ? -13.742 18.422 2.779 1 98.25 97 THR B O 1
ATOM 2012 N N . VAL B 1 98 ? -11.773 17.422 2.967 1 98.5 98 VAL B N 1
ATOM 2013 C CA . VAL B 1 98 ? -11.188 18.484 3.787 1 98.5 98 VAL B CA 1
ATOM 2014 C C . VAL B 1 98 ? -9.68 18.547 3.564 1 98.5 98 VAL B C 1
ATOM 2016 O O . VAL B 1 98 ? -9.039 17.516 3.361 1 98.5 98 VAL B O 1
ATOM 2019 N N . SER B 1 99 ? -9.18 19.734 3.543 1 98.44 99 SER B N 1
ATOM 2020 C CA . SER B 1 99 ? -7.738 19.938 3.455 1 98.44 99 SER B CA 1
ATOM 2021 C C . SER B 1 99 ? -7.148 20.297 4.816 1 98.44 99 SER B C 1
ATOM 2023 O O . SER B 1 99 ? -7.613 21.234 5.473 1 98.44 99 SER B O 1
ATOM 2025 N N . LEU B 1 100 ? -6.168 19.594 5.246 1 98.5 100 LEU B N 1
ATOM 2026 C CA . LEU B 1 100 ? -5.52 19.797 6.535 1 98.5 100 LEU B CA 1
ATOM 2027 C C . LEU B 1 100 ? -4.012 19.922 6.367 1 98.5 100 LEU B C 1
ATOM 2029 O O . LEU B 1 100 ? -3.418 19.281 5.504 1 98.5 100 LEU B O 1
ATOM 2033 N N . ARG B 1 101 ? -3.447 20.766 7.16 1 98.19 101 ARG B N 1
ATOM 2034 C CA . ARG B 1 101 ? -1.993 20.766 7.289 1 98.19 101 ARG B CA 1
ATOM 2035 C C . ARG B 1 101 ? -1.527 19.688 8.258 1 98.19 101 ARG B C 1
ATOM 2037 O O . ARG B 1 101 ? -1.938 19.672 9.422 1 98.19 101 ARG B O 1
ATOM 2044 N N . ILE B 1 102 ? -0.708 18.781 7.73 1 98.31 102 ILE B N 1
ATOM 2045 C CA . ILE B 1 102 ? -0.195 17.75 8.617 1 98.31 102 ILE B CA 1
ATOM 2046 C C . ILE B 1 102 ? 1.331 17.797 8.648 1 98.31 102 ILE B C 1
ATOM 2048 O O . ILE B 1 102 ? 1.963 18.234 7.68 1 98.31 102 ILE B O 1
ATOM 2052 N N . LYS B 1 103 ? 1.802 17.375 9.773 1 97.56 103 LYS B N 1
ATOM 2053 C CA . LYS B 1 103 ? 3.246 17.344 9.984 1 97.56 103 LYS B CA 1
ATOM 2054 C C . LYS B 1 103 ? 3.736 15.93 10.25 1 97.56 103 LYS B C 1
ATOM 2056 O O . LYS B 1 103 ? 3.209 15.234 11.125 1 97.56 103 LYS B O 1
ATOM 2061 N N . THR B 1 104 ? 4.613 15.484 9.453 1 95.31 104 THR B N 1
ATOM 2062 C CA . THR B 1 104 ? 5.316 14.219 9.602 1 95.31 104 THR B CA 1
ATOM 2063 C C . THR B 1 104 ? 6.824 14.445 9.711 1 95.31 104 THR B C 1
ATOM 2065 O O . THR B 1 104 ? 7.492 14.695 8.703 1 95.31 104 THR B O 1
ATOM 2068 N N . GLY B 1 105 ? 7.348 14.227 10.898 1 89.94 105 GLY B N 1
ATOM 2069 C CA . GLY B 1 105 ? 8.719 14.672 11.086 1 89.94 105 GLY B CA 1
ATOM 2070 C C . GLY B 1 105 ? 8.922 16.141 10.75 1 89.94 105 GLY B C 1
ATOM 2071 O O . GLY B 1 105 ? 8.188 17 11.25 1 89.94 105 GLY B O 1
ATOM 2072 N N . PRO B 1 106 ? 9.922 16.391 9.82 1 91.81 106 PRO B N 1
ATOM 2073 C CA . PRO B 1 106 ? 10.211 17.781 9.492 1 91.81 106 PRO B CA 1
ATOM 2074 C C . PRO B 1 106 ? 9.312 18.312 8.375 1 91.81 106 PRO B C 1
ATOM 2076 O O . PRO B 1 106 ? 9.383 19.5 8.039 1 91.81 106 PRO B O 1
ATOM 2079 N N . ILE B 1 107 ? 8.461 17.5 7.867 1 94.19 107 ILE B N 1
ATOM 2080 C CA . ILE B 1 107 ? 7.684 17.875 6.691 1 94.19 107 ILE B CA 1
ATOM 2081 C C . ILE B 1 107 ? 6.281 18.312 7.117 1 94.19 107 ILE B C 1
ATOM 2083 O O . ILE B 1 107 ? 5.605 17.609 7.863 1 94.19 107 ILE B O 1
ATOM 2087 N N . GLU B 1 108 ? 5.984 19.453 6.711 1 96.25 108 GLU B N 1
ATOM 2088 C CA . GLU B 1 108 ? 4.609 19.922 6.836 1 96.25 108 GLU B CA 1
ATOM 2089 C C . GLU B 1 108 ? 3.973 20.141 5.469 1 96.25 108 GLU B C 1
ATOM 2091 O O . GLU B 1 108 ? 4.555 20.812 4.609 1 96.25 108 GLU B O 1
ATOM 2096 N N . ARG B 1 109 ? 2.766 19.578 5.305 1 96.94 109 ARG B N 1
ATOM 2097 C CA . ARG B 1 109 ? 2.137 19.656 3.99 1 96.94 109 ARG B CA 1
ATOM 2098 C C . ARG B 1 109 ? 0.62 19.766 4.113 1 96.94 109 ARG B C 1
ATOM 2100 O O . ARG B 1 109 ? 0.014 19.109 4.969 1 96.94 109 ARG B O 1
ATOM 2107 N N . LYS B 1 110 ? 0.119 20.672 3.277 1 98.56 110 LYS B N 1
ATOM 2108 C CA . LYS B 1 110 ? -1.33 20.641 3.102 1 98.56 110 LYS B CA 1
ATOM 2109 C C . LYS B 1 110 ? -1.769 19.391 2.348 1 98.56 110 LYS B C 1
ATOM 2111 O O . LYS B 1 110 ? -1.234 19.078 1.278 1 98.56 110 LYS B O 1
ATOM 2116 N N . THR B 1 111 ? -2.707 18.672 2.965 1 98.62 111 THR B N 1
ATOM 2117 C CA . THR B 1 111 ? -3.129 17.391 2.416 1 98.62 111 THR B CA 1
ATOM 2118 C C . THR B 1 111 ? -4.652 17.297 2.371 1 98.62 111 THR B C 1
ATOM 2120 O O . THR B 1 111 ? -5.328 17.641 3.342 1 98.62 111 THR B O 1
ATOM 2123 N N . GLU B 1 112 ? -5.133 16.875 1.215 1 98.44 112 GLU B N 1
ATOM 2124 C CA . GLU B 1 112 ? -6.57 16.656 1.084 1 98.44 112 GLU B CA 1
ATOM 2125 C C . GLU B 1 112 ? -6.965 15.258 1.545 1 98.44 112 GLU B C 1
ATOM 2127 O O . GLU B 1 112 ? -6.305 14.273 1.196 1 98.44 112 GLU B O 1
ATOM 2132 N N . PHE B 1 113 ? -8.086 15.219 2.314 1 98.44 113 PHE B N 1
ATOM 2133 C CA . PHE B 1 113 ? -8.602 13.953 2.83 1 98.44 113 PHE B CA 1
ATOM 2134 C C . PHE B 1 113 ? -10.039 13.742 2.396 1 98.44 113 PHE B C 1
ATOM 2136 O O . PHE B 1 113 ? -10.828 14.688 2.338 1 98.44 113 PHE B O 1
ATOM 2143 N N . GLN B 1 114 ? -10.336 12.523 2.029 1 98.19 114 GLN B N 1
ATOM 2144 C CA . GLN B 1 114 ? -11.727 12.086 1.991 1 98.19 114 GLN B CA 1
ATOM 2145 C C . GLN B 1 114 ? -12.227 11.703 3.383 1 98.19 114 GLN B C 1
ATOM 2147 O O . GLN B 1 114 ? -11.656 10.82 4.027 1 98.19 114 GLN B O 1
ATOM 2152 N N . VAL B 1 115 ? -13.266 12.328 3.836 1 98.19 115 VAL B N 1
ATOM 2153 C CA . VAL B 1 115 ? -13.844 12.031 5.145 1 98.19 115 VAL B CA 1
ATOM 2154 C C . VAL B 1 115 ? -14.898 10.938 5.004 1 98.19 115 VAL B C 1
ATOM 2156 O O . VAL B 1 115 ? -15.898 11.109 4.297 1 98.19 115 VAL B O 1
ATOM 2159 N N . ILE B 1 116 ? -14.664 9.859 5.699 1 97.12 116 ILE B N 1
ATOM 2160 C CA . ILE B 1 116 ? -15.531 8.695 5.543 1 97.12 116 ILE B CA 1
ATOM 2161 C C . ILE B 1 116 ? -16.047 8.25 6.906 1 97.12 116 ILE B C 1
ATOM 2163 O O . ILE B 1 116 ? -15.297 8.211 7.883 1 97.12 116 ILE B O 1
ATOM 2167 N N . ASP B 1 117 ? -17.359 7.906 6.906 1 95.88 117 ASP B N 1
ATOM 2168 C CA . ASP B 1 117 ? -17.984 7.453 8.148 1 95.88 117 ASP B CA 1
ATOM 2169 C C . ASP B 1 117 ? -17.797 5.949 8.336 1 95.88 117 ASP B C 1
ATOM 2171 O O . ASP B 1 117 ? -18.719 5.168 8.102 1 95.88 117 ASP B O 1
ATOM 2175 N N . VAL B 1 118 ? -16.578 5.609 8.766 1 95.12 118 VAL B N 1
ATOM 2176 C CA . VAL B 1 118 ? -16.203 4.23 9.055 1 95.12 118 VAL B CA 1
ATOM 2177 C C . VAL B 1 118 ? -15.453 4.164 10.383 1 95.12 118 VAL B C 1
ATOM 2179 O O . VAL B 1 118 ? -15.07 5.195 10.938 1 95.12 118 VAL B O 1
ATOM 2182 N N . ALA B 1 119 ? -15.297 2.945 10.93 1 94 119 ALA B N 1
ATOM 2183 C CA . ALA B 1 119 ? -14.586 2.738 12.188 1 94 119 ALA B CA 1
ATOM 2184 C C . ALA B 1 119 ? -13.414 1.78 12 1 94 119 ALA B C 1
ATOM 2186 O O . ALA B 1 119 ? -13.438 0.652 12.5 1 94 119 ALA B O 1
ATOM 2187 N N . PRO B 1 120 ? -12.414 2.299 11.32 1 95.06 120 PRO B N 1
ATOM 2188 C CA . PRO B 1 120 ? -11.242 1.443 11.133 1 95.06 120 PRO B CA 1
ATOM 2189 C C . PRO B 1 120 ? -10.336 1.409 12.359 1 95.06 120 PRO B C 1
ATOM 2191 O O . PRO B 1 120 ? -10.648 2.033 13.375 1 95.06 120 PRO B O 1
ATOM 2194 N N . SER B 1 121 ? -9.258 0.637 12.25 1 92.88 121 SER B N 1
ATOM 2195 C CA . SER B 1 121 ? -8.297 0.534 13.336 1 92.88 121 SER B CA 1
ATOM 2196 C C . SER B 1 121 ? -7.242 1.634 13.25 1 92.88 121 SER B C 1
ATOM 2198 O O . SER B 1 121 ? -6.355 1.719 14.102 1 92.88 121 SER B O 1
ATOM 2200 N N . TYR B 1 122 ? -7.285 2.475 12.305 1 95.94 122 TYR B N 1
ATOM 2201 C CA . TYR B 1 122 ? -6.352 3.584 12.148 1 95.94 122 TYR B CA 1
ATOM 2202 C C . TYR B 1 122 ? -7.055 4.922 12.344 1 95.94 122 TYR B C 1
ATOM 2204 O O . TYR B 1 122 ? -8.273 5.016 12.195 1 95.94 122 TYR B O 1
ATOM 2212 N N . ASN B 1 123 ? -6.238 5.945 12.609 1 96.69 123 ASN B N 1
ATOM 2213 C CA . ASN B 1 123 ? -6.793 7.281 12.812 1 96.69 123 ASN B CA 1
ATOM 2214 C C . ASN B 1 123 ? -6.746 8.109 11.531 1 96.69 123 ASN B C 1
ATOM 2216 O O . ASN B 1 123 ? -7.547 9.031 11.352 1 96.69 123 ASN B O 1
ATOM 2220 N N . MET B 1 124 ? -5.855 7.793 10.734 1 97.81 124 MET B N 1
ATOM 2221 C CA . MET B 1 124 ? -5.66 8.469 9.453 1 97.81 124 MET B CA 1
ATOM 2222 C C . MET B 1 124 ? -4.996 7.535 8.445 1 97.81 124 MET B C 1
ATOM 2224 O O . MET B 1 124 ? -4.191 6.68 8.82 1 97.81 124 MET B O 1
ATOM 2228 N N . LEU B 1 125 ? -5.383 7.648 7.242 1 98.12 125 LEU B N 1
ATOM 2229 C CA . LEU B 1 125 ? -4.746 6.879 6.176 1 98.12 125 LEU B CA 1
ATOM 2230 C C . LEU B 1 125 ? -4.125 7.805 5.133 1 98.12 125 LEU B C 1
ATOM 2232 O O . LEU B 1 125 ? -4.809 8.664 4.578 1 98.12 125 LEU B O 1
ATOM 2236 N N . LEU B 1 126 ? -2.852 7.684 4.965 1 98.56 126 LEU B N 1
ATOM 2237 C CA . LEU B 1 126 ? -2.141 8.391 3.906 1 98.56 126 LEU B CA 1
ATOM 2238 C C . LEU B 1 126 ? -1.881 7.477 2.717 1 98.56 126 LEU B C 1
ATOM 2240 O O . LEU B 1 126 ? -1.113 6.516 2.822 1 98.56 126 LEU B O 1
ATOM 2244 N N . GLY B 1 127 ? -2.555 7.789 1.62 1 98.62 127 GLY B N 1
ATOM 2245 C CA . GLY B 1 127 ? -2.408 7.027 0.388 1 98.62 127 GLY B CA 1
ATOM 2246 C C . GLY B 1 127 ? -1.435 7.66 -0.589 1 98.62 127 GLY B C 1
ATOM 2247 O O . GLY B 1 127 ? -0.561 8.43 -0.191 1 98.62 127 GLY B O 1
ATOM 2248 N N . ARG B 1 128 ? -1.633 7.316 -1.864 1 98.75 128 ARG B N 1
ATOM 2249 C CA . ARG B 1 128 ? -0.711 7.695 -2.93 1 98.75 128 ARG B CA 1
ATOM 2250 C C . ARG B 1 128 ? -0.639 9.211 -3.076 1 98.75 128 ARG B C 1
ATOM 2252 O O . ARG B 1 128 ? 0.427 9.766 -3.355 1 98.75 128 ARG B O 1
ATOM 2259 N N . PRO B 1 129 ? -1.674 9.961 -2.893 1 98.62 129 PRO B N 1
ATOM 2260 C CA . PRO B 1 129 ? -1.543 11.406 -3.062 1 98.62 129 PRO B CA 1
ATOM 2261 C C . PRO B 1 129 ? -0.51 12.023 -2.119 1 98.62 129 PRO B C 1
ATOM 2263 O O . PRO B 1 129 ? 0.279 12.875 -2.533 1 98.62 129 PRO B O 1
ATOM 2266 N N . TRP B 1 130 ? -0.526 11.57 -0.922 1 98.62 130 TRP B N 1
ATOM 2267 C CA . TRP B 1 130 ? 0.479 12.086 0.001 1 98.62 130 TRP B CA 1
ATOM 2268 C C . TRP B 1 130 ? 1.853 11.5 -0.308 1 98.62 130 TRP B C 1
ATOM 2270 O O . TRP B 1 130 ? 2.85 12.227 -0.348 1 98.62 130 TRP B O 1
ATOM 2280 N N . ILE B 1 131 ? 1.886 10.242 -0.506 1 98.62 131 ILE B N 1
ATOM 2281 C CA . ILE B 1 131 ? 3.133 9.531 -0.766 1 98.62 131 ILE B CA 1
ATOM 2282 C C . ILE B 1 131 ? 3.855 10.172 -1.948 1 98.62 131 ILE B C 1
ATOM 2284 O O . ILE B 1 131 ? 5.059 10.422 -1.884 1 98.62 131 ILE B O 1
ATOM 2288 N N . HIS B 1 132 ? 3.129 10.469 -2.973 1 98.5 132 HIS B N 1
ATOM 2289 C CA . HIS B 1 132 ? 3.732 11.055 -4.164 1 98.5 132 HIS B CA 1
ATOM 2290 C C . HIS B 1 132 ? 4.066 12.531 -3.945 1 98.5 132 HIS B C 1
ATOM 2292 O O . HIS B 1 132 ? 5.098 13.016 -4.422 1 98.5 132 HIS B O 1
ATOM 2298 N N . ALA B 1 133 ? 3.252 13.188 -3.223 1 97.69 133 ALA B N 1
ATOM 2299 C CA . ALA B 1 133 ? 3.461 14.609 -2.996 1 97.69 133 ALA B CA 1
ATOM 2300 C C . ALA B 1 133 ? 4.777 14.867 -2.264 1 97.69 133 ALA B C 1
ATOM 2302 O O . ALA B 1 133 ? 5.461 15.859 -2.527 1 97.69 133 ALA B O 1
ATOM 2303 N N . VAL B 1 134 ? 5.105 13.977 -1.363 1 96.88 134 VAL B N 1
ATOM 2304 C CA . VAL B 1 134 ? 6.336 14.18 -0.608 1 96.88 134 VAL B CA 1
ATOM 2305 C C . VAL B 1 134 ? 7.457 13.336 -1.207 1 96.88 134 VAL B C 1
ATOM 2307 O O . VAL B 1 134 ? 8.547 13.242 -0.638 1 96.88 134 VAL B O 1
ATOM 2310 N N . GLN B 1 135 ? 7.086 12.625 -2.277 1 97 135 GLN B N 1
ATOM 2311 C CA . GLN B 1 135 ? 8.016 11.789 -3.029 1 97 135 GLN B CA 1
ATOM 2312 C C . GLN B 1 135 ? 8.609 10.695 -2.145 1 97 135 GLN B C 1
ATOM 2314 O O . GLN B 1 135 ? 9.812 10.422 -2.217 1 97 135 GLN B O 1
ATOM 2319 N N . ALA B 1 136 ? 7.824 10.117 -1.362 1 97.94 136 ALA B N 1
ATOM 2320 C CA . ALA B 1 136 ? 8.258 9.102 -0.401 1 97.94 136 ALA B CA 1
ATOM 2321 C C . ALA B 1 136 ? 8.438 7.746 -1.075 1 97.94 136 ALA B C 1
ATOM 2323 O O . ALA B 1 136 ? 7.73 7.43 -2.039 1 97.94 136 ALA B O 1
ATOM 2324 N N . VAL B 1 137 ? 9.375 7.004 -0.601 1 98.5 137 VAL B N 1
ATOM 2325 C CA . VAL B 1 137 ? 9.43 5.555 -0.766 1 98.5 137 VAL B CA 1
ATOM 2326 C C . VAL B 1 137 ? 9.195 4.875 0.58 1 98.5 137 VAL B C 1
ATOM 2328 O O . VAL B 1 137 ? 9.859 5.199 1.569 1 98.5 137 VAL B O 1
ATOM 2331 N N . THR B 1 138 ? 8.195 4 0.576 1 98.69 138 THR B N 1
ATOM 2332 C CA . THR B 1 138 ? 7.801 3.344 1.817 1 98.69 138 THR B CA 1
ATOM 2333 C C . THR B 1 138 ? 8.18 1.867 1.793 1 98.69 138 THR B C 1
ATOM 2335 O O . THR B 1 138 ? 8.188 1.24 0.731 1 98.69 138 THR B O 1
ATOM 2338 N N . SER B 1 139 ? 8.539 1.348 2.938 1 98.75 139 SER B N 1
ATOM 2339 C CA . SER B 1 139 ? 8.812 -0.082 3.045 1 98.75 139 SER B CA 1
ATOM 2340 C C . SER B 1 139 ? 8.211 -0.666 4.32 1 98.75 139 SER B C 1
ATOM 2342 O O . SER B 1 139 ? 8.727 -0.433 5.414 1 98.75 139 SER B O 1
ATOM 2344 N N . THR B 1 140 ? 7.195 -1.468 4.098 1 98.5 140 THR B N 1
ATOM 2345 C CA . THR B 1 140 ? 6.625 -2.172 5.242 1 98.5 140 THR B CA 1
ATOM 2346 C C . THR B 1 140 ? 7.617 -3.195 5.793 1 98.5 140 THR B C 1
ATOM 2348 O O . THR B 1 140 ? 7.68 -3.414 7.004 1 98.5 140 THR B O 1
ATOM 2351 N N . LEU B 1 141 ? 8.398 -3.734 4.949 1 98.44 141 LEU B N 1
ATOM 2352 C CA . LEU B 1 141 ? 9.43 -4.68 5.367 1 98.44 141 LEU B CA 1
ATOM 2353 C C . LEU B 1 141 ? 10.398 -4.035 6.352 1 98.44 141 LEU B C 1
ATOM 2355 O O . LEU B 1 141 ? 10.695 -4.609 7.402 1 98.44 141 LEU B O 1
ATOM 2359 N N . HIS B 1 142 ? 10.773 -2.861 6.066 1 98.38 142 HIS B N 1
ATOM 2360 C CA . HIS B 1 142 ? 11.781 -2.166 6.855 1 98.38 142 HIS B CA 1
ATOM 2361 C C . HIS B 1 142 ? 11.141 -1.294 7.93 1 98.38 142 HIS B C 1
ATO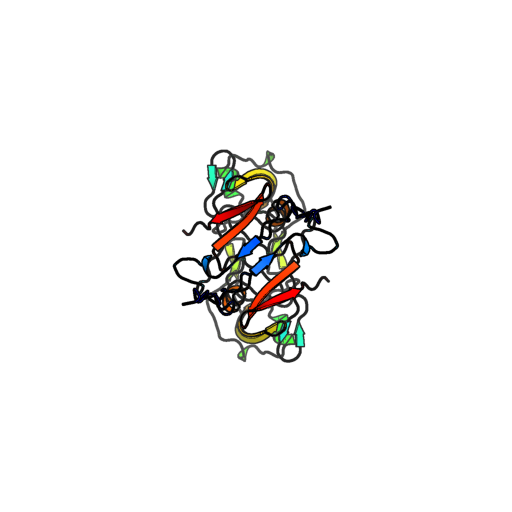M 2363 O O . HIS B 1 142 ? 11.836 -0.745 8.789 1 98.38 142 HIS B O 1
ATOM 2369 N N . GLN B 1 143 ? 9.836 -1.116 7.809 1 98.25 143 GLN B N 1
ATOM 2370 C CA . GLN B 1 143 ? 9.086 -0.294 8.758 1 98.25 143 GLN B CA 1
ATOM 2371 C C . GLN B 1 143 ? 9.602 1.143 8.766 1 98.25 143 GLN B C 1
ATOM 2373 O O . GLN B 1 143 ? 9.867 1.709 9.828 1 98.25 143 GLN B O 1
ATOM 2378 N N . LYS B 1 144 ? 9.672 1.726 7.527 1 98.12 144 LYS B N 1
ATOM 2379 C CA . LYS B 1 144 ? 10.219 3.07 7.363 1 98.12 144 LYS B CA 1
ATOM 2380 C C . LYS B 1 144 ? 9.578 3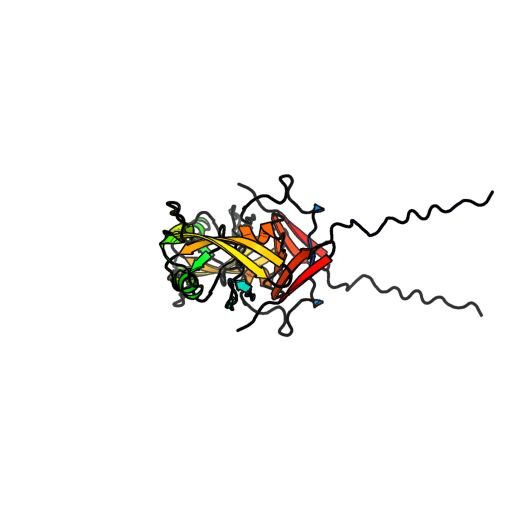.779 6.172 1 98.12 144 LYS B C 1
ATOM 2382 O O . LYS B 1 144 ? 9.219 3.139 5.184 1 98.12 144 LYS B O 1
ATOM 2387 N N . VAL B 1 145 ? 9.438 5.059 6.293 1 98.12 145 VAL B N 1
ATOM 2388 C CA . VAL B 1 145 ? 9.172 5.973 5.191 1 98.12 145 VAL B CA 1
ATOM 2389 C C . VAL B 1 145 ? 10.383 6.863 4.949 1 98.12 145 VAL B C 1
ATOM 2391 O O . VAL B 1 145 ? 10.914 7.473 5.883 1 98.12 145 VAL B O 1
ATOM 2394 N N . ARG B 1 146 ? 10.836 6.922 3.729 1 97.81 146 ARG B N 1
ATOM 2395 C CA . ARG B 1 146 ? 11.945 7.816 3.402 1 97.81 146 ARG B CA 1
ATOM 2396 C C . ARG B 1 146 ? 11.516 8.859 2.379 1 97.81 146 ARG B C 1
ATOM 2398 O O . ARG B 1 146 ? 10.836 8.547 1.404 1 97.81 146 ARG B O 1
ATOM 2405 N N . ILE B 1 147 ? 11.938 10.062 2.641 1 96.81 147 ILE B N 1
ATOM 2406 C CA . ILE B 1 147 ? 11.531 11.219 1.852 1 96.81 147 ILE B CA 1
ATOM 2407 C C . ILE B 1 147 ? 12.758 12.055 1.488 1 96.81 147 ILE B C 1
ATOM 2409 O O . ILE B 1 147 ? 13.602 12.336 2.344 1 96.81 147 ILE B O 1
ATOM 2413 N N . PRO B 1 148 ? 12.867 12.398 0.196 1 94.81 148 PRO B N 1
ATOM 2414 C CA . PRO B 1 148 ? 13.914 13.359 -0.142 1 94.81 148 PRO B CA 1
ATOM 2415 C C . PRO B 1 148 ? 13.586 14.781 0.319 1 94.81 148 PRO B C 1
ATOM 2417 O O . PRO B 1 148 ? 12.461 15.258 0.109 1 94.81 148 PRO B O 1
ATOM 2420 N N . LEU B 1 149 ? 14.453 15.344 1.003 1 91.06 149 LEU B N 1
ATOM 2421 C CA . LEU B 1 149 ? 14.266 16.703 1.479 1 91.06 149 LEU B CA 1
ATOM 2422 C C . LEU B 1 149 ? 15.578 17.484 1.431 1 91.06 149 LEU B C 1
ATOM 2424 O O . LEU B 1 149 ? 16.547 17.125 2.109 1 91.06 149 LEU B O 1
ATOM 2428 N N . ASN B 1 150 ? 15.664 18.594 0.668 1 87.19 150 ASN B N 1
ATOM 2429 C CA . ASN B 1 150 ? 16.812 19.484 0.585 1 87.19 150 ASN B CA 1
ATOM 2430 C C . ASN B 1 150 ? 18.094 18.719 0.315 1 87.19 150 ASN B C 1
ATOM 2432 O O . ASN B 1 150 ? 19.109 18.938 0.993 1 87.19 150 ASN B O 1
ATOM 2436 N N . GLY B 1 151 ? 17.969 17.844 -0.582 1 84.25 151 GLY B N 1
ATOM 2437 C CA . GLY B 1 151 ? 19.156 17.109 -0.997 1 84.25 151 GLY B CA 1
ATOM 2438 C C . GLY B 1 151 ? 19.531 15.984 -0.052 1 84.25 151 GLY B C 1
ATOM 2439 O O . GLY B 1 151 ? 20.531 15.297 -0.261 1 84.25 151 GLY B O 1
ATOM 2440 N N . GLU B 1 152 ? 18.781 15.875 0.994 1 89.94 152 GLU B N 1
ATOM 2441 C CA . GLU B 1 152 ? 18.984 14.789 1.944 1 89.94 152 GLU B CA 1
ATOM 2442 C C . GLU B 1 152 ? 17.781 13.859 1.986 1 89.94 152 GLU B C 1
ATOM 2444 O O . GLU B 1 152 ? 16.75 14.141 1.37 1 89.94 152 GLU B O 1
ATOM 2449 N N . THR B 1 153 ? 18.031 12.625 2.506 1 93.88 153 THR B N 1
ATOM 2450 C CA . THR B 1 153 ? 16.938 11.703 2.756 1 93.88 153 THR B CA 1
ATOM 2451 C C . THR B 1 153 ? 16.531 11.727 4.227 1 93.88 153 THR B C 1
ATOM 2453 O O . THR B 1 153 ? 17.375 11.562 5.109 1 93.88 153 THR B O 1
ATOM 2456 N N . ILE B 1 154 ? 15.281 11.992 4.445 1 95.25 154 ILE B N 1
ATOM 2457 C CA . ILE B 1 154 ? 14.727 11.883 5.789 1 95.25 154 ILE B CA 1
ATOM 2458 C C . ILE B 1 154 ? 14.055 10.523 5.969 1 95.25 154 ILE B C 1
ATOM 2460 O O . ILE B 1 154 ? 13.414 10.016 5.047 1 95.25 154 ILE B O 1
ATOM 2464 N N . THR B 1 155 ? 14.273 10.016 7.219 1 97.06 155 THR B N 1
ATOM 2465 C CA . THR B 1 155 ? 13.633 8.75 7.539 1 97.06 155 THR B CA 1
ATOM 2466 C C . THR B 1 155 ? 12.586 8.93 8.641 1 97.06 155 THR B C 1
ATOM 2468 O O . THR B 1 155 ? 12.875 9.516 9.688 1 97.06 155 THR B O 1
ATOM 2471 N N . ILE B 1 156 ? 11.383 8.516 8.336 1 96.88 156 ILE B N 1
ATOM 2472 C CA . ILE B 1 156 ? 10.336 8.406 9.352 1 96.88 156 ILE B CA 1
ATOM 2473 C C . ILE B 1 156 ? 10.164 6.941 9.758 1 96.88 156 ILE B C 1
ATOM 2475 O O . ILE B 1 156 ? 9.867 6.09 8.914 1 96.88 156 ILE B O 1
ATOM 2479 N N . GLU B 1 157 ? 10.32 6.684 11.062 1 96.25 157 GLU B N 1
ATOM 2480 C CA . GLU B 1 157 ? 10.188 5.328 11.578 1 96.25 157 GLU B CA 1
ATOM 2481 C C . GLU B 1 157 ? 8.734 4.973 11.852 1 96.25 157 GLU B C 1
ATOM 2483 O O . GLU B 1 157 ? 7.953 5.824 12.289 1 96.25 157 GLU B O 1
ATOM 2488 N N . ALA B 1 158 ? 8.469 3.719 11.578 1 96.94 158 ALA B N 1
ATOM 2489 C CA . ALA B 1 158 ? 7.148 3.238 11.969 1 96.94 158 ALA B CA 1
ATOM 2490 C C . ALA B 1 158 ? 6.957 3.334 13.484 1 96.94 158 ALA B C 1
ATOM 2492 O O . ALA B 1 158 ? 7.926 3.246 14.242 1 96.94 158 ALA B O 1
ATOM 2493 N N . THR B 1 159 ? 5.695 3.566 13.789 1 90.94 159 THR B N 1
ATOM 2494 C CA . THR B 1 159 ? 5.32 3.521 15.195 1 90.94 159 THR B CA 1
ATOM 2495 C C . THR B 1 159 ? 4.609 2.213 15.523 1 90.94 159 THR B C 1
ATOM 2497 O O . THR B 1 159 ? 3.693 1.802 14.805 1 90.94 159 THR B O 1
ATOM 2500 N N . ASN B 1 160 ? 5.184 1.22 16.219 1 73.56 160 ASN B N 1
ATOM 2501 C CA . ASN B 1 160 ? 4.574 -0.063 16.547 1 73.56 160 ASN B CA 1
ATOM 2502 C C . ASN B 1 160 ? 3.793 0.008 17.859 1 73.56 160 ASN B C 1
ATOM 2504 O O . ASN B 1 160 ? 4.215 0.68 18.797 1 73.56 160 ASN B O 1
ATOM 2508 N N . PHE B 1 161 ? 2.475 -0.279 17.609 1 59.22 161 PHE B N 1
ATOM 2509 C CA . PHE B 1 161 ? 1.637 -0.283 18.812 1 59.22 161 PHE B CA 1
ATOM 2510 C C . PHE B 1 161 ? 1.324 -1.71 19.25 1 59.22 161 PHE B C 1
ATOM 2512 O O . PHE B 1 161 ? 1.338 -2.633 18.422 1 59.22 161 PHE B O 1
#

Organism: Saponaria officinalis (NCBI:txid3572)

pLDDT: mean 89.32, std 18.6, range [24.11, 98.75]

Radius of gyration: 22.25 Å; Cα contacts (8 Å, |Δi|>4): 715; chains: 2; bounding box: 83×52×38 Å

Foldseek 3Di:
DDPPPPPVPPVPQPPVDDDDDDQVLADPVAQPDDDFAWFWKDFLNDIFGFAGEDQPFPFKAAEQVLCVVSVDDLVQFADDQAFGADPVRDTFGFSHKHWTWMDQPPDTDTGIHTYGHDDDPGRIYDYDVVCVVQVWDDDPSSSWIWGDDSNDIDITHGDDD/DDPPPPPVPPVPQPPVDDDDDDQVLADPVAQPDDDFAWFWKDFLNDIFGFAGEDQPFPFKAAEQVLCVVSVDDLVQFADDQAFGADPVRDTFDFSHKHWTWMDQPPDTDTGIHTYGHDDDPGRIYDYDVVCVVQVWDDDPSSSWIWGDDSNDIDITHGDDD

Nearest PDB structures (foldseek):
  4z2z-assembly1_B  TM=7.941E-01  e=8.557E-09  Saccharomyces cerevisiae S288C
  2i1a-assembly2_D  TM=8.678E-01  e=6.576E-08  Saccharomyces cerevisiae
  2i1a-assembly2_C  TM=8.382E-01  e=1.823E-07  Saccharomyces cerevisiae
  4z2z-assembly1_A  TM=7.612E-01  e=2.840E-08  Saccharomyces cerevisiae S288C
  2i1a-assembly1_A  TM=8.361E-01  e=9.206E-07  Saccharomyces cerevisiae

Solvent-accessible surface area (backbone atoms only — not comparable to full-atom values): 17942 Å² total; per-residue (Å²): 137,80,86,79,78,76,72,74,71,71,70,78,79,69,59,67,54,60,48,73,49,38,74,87,48,37,44,95,81,44,63,87,62,73,59,70,33,19,31,61,33,36,42,87,94,36,77,42,61,46,22,34,49,22,60,57,32,79,49,22,39,30,30,38,68,47,41,45,73,67,68,52,53,78,86,64,36,44,80,43,90,66,54,48,72,46,87,54,45,48,74,38,73,38,73,11,32,40,75,43,60,36,31,48,85,94,45,72,43,81,41,66,26,44,27,28,86,45,70,37,97,51,47,30,36,44,7,27,54,54,37,36,71,53,52,39,45,52,26,52,53,38,33,37,37,35,26,66,50,96,74,37,77,45,77,46,62,45,54,87,129,137,78,87,77,77,75,71,73,70,71,71,79,77,72,58,68,54,59,49,72,48,36,74,86,49,37,42,94,82,44,61,84,62,71,58,69,32,18,31,59,34,35,41,88,93,37,78,42,58,45,24,33,49,21,61,57,33,79,49,23,38,30,30,40,66,46,42,43,74,68,68,52,54,78,87,66,35,44,82,44,90,65,55,47,71,46,86,54,46,48,74,40,74,37,74,12,32,41,76,44,60,36,31,49,86,92,46,72,44,82,41,65,26,43,26,27,87,45,68,37,96,50,50,31,36,44,8,28,54,54,38,33,71,53,54,41,45,51,27,52,52,38,32,35,36,35,27,64,50,97,70,36,77,45,77,45,62,45,54,88,129

Secondary structure (DSSP, 8-state):
-----------TT-----EEE-GGGS-TT-S------EEEEEETTEEEEEEEE-TT-SS-EEEHHHHHHTT--GGGSBP----EE-TTS-EE--SEEEEEEEEETTEEEEEEEEEE----S-SEEE-HHHHHHTT-EEETTTTEEEEEETTEEEEEEP---/-----------TT-----EEE-GGGS-TT-S------EEEEEETTEEEEEEEE-TT-SS-EEEHHHHHHTT--GGGSBP----EE-TTS-EE--SEEEEEEEEETTEEEEEEEEEE----S-SEEE-HHHHHHTT-EEETTTTEEEEEETTEEEE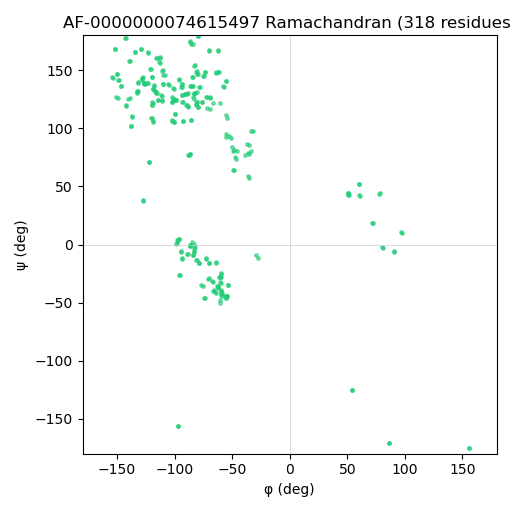EEP---